Protein AF-A0A7C7W3K7-F1 (afdb_monomer_lite)

Sequence (243 aa):
MIFTPISSILHNQTSVITTVNGEIVPKPGPATGKLPLDPESNARYRRLDQLNPKWWRQAATLVATQTRRADDALKIVGTCLEIAWFKRTVKIDPTRMSMIYLDDSQAELGYQEGLVILALIDYLSNHAKLPPDSELVNENYLTGGTTFFRGPHLMASVILTRRFADNGAGFLKRAKLLGGQPAPYGEYGIEFEICPGLNWTIALWERDSEFPARVQYLFDRKLDKIFQLDVIWALGNLIAARF

Secondary structure (DSSP, 8-state):
-------------------SSS---PPPPP--SPPPP-GGG-TTS-SGGGS-HHHHHHHHHHHHHT-S---SSEEEETTEEEEEETTEEEEEETTTTEEEESS-TTSPP-HHHHHHHHHHHHHHHH-SSPSS---EE-GGGSTTHHHHSSGGG--THHHHHHHSTT-HHHHHHHHHHTT-EE-SSSSEEEEEEEETTEEEEEEEE---SSS--EEEEEEETTGGGTS-HHHHHHHHHHHHTT-

Radius of gyration: 21.26 Å; chains: 1; bounding box: 43×41×84 Å

Foldseek 3Di:
DDDDDDDDDDDDPDPDDPDDPPDDPDDDADPPDPQQDDPCPPPQFWDLVNPDLVLLVVQQVCLVVVLDDDDQQWDRDNSWIWGDDQNWIWIARSVVSDIATPVDRVDHDTRLRSLLVSLVVVCVSPPPADDPDDFWDFQVLEDCSVVQCDDNLPFLQSVVLVVCQPPLVVVLVLLVVSVWDADPAEPRKTWDDRDVNFIKMKYWDHDDPVGTIGITIIGHSCVCVRDPVSSVSSVRSVVSVSD

Structure (mmCIF, N/CA/C/O backbone):
data_AF-A0A7C7W3K7-F1
#
_entry.id   AF-A0A7C7W3K7-F1
#
loop_
_atom_site.group_PDB
_atom_site.id
_atom_site.type_symbol
_atom_site.label_atom_id
_atom_site.label_alt_id
_atom_site.label_comp_id
_atom_site.label_asym_id
_atom_site.label_entity_id
_atom_site.label_seq_id
_atom_site.pdbx_PDB_ins_code
_atom_site.Cartn_x
_atom_site.Cartn_y
_atom_site.Cartn_z
_atom_site.occupancy
_atom_site.B_iso_or_equiv
_atom_site.auth_seq_id
_atom_site.auth_comp_id
_atom_site.auth_asym_id
_atom_site.auth_atom_id
_atom_site.pdbx_PDB_model_num
ATOM 1 N N . MET A 1 1 ? 5.251 -17.503 -60.165 1.00 32.06 1 MET A N 1
ATOM 2 C CA . MET A 1 1 ? 6.197 -16.803 -61.065 1.00 32.06 1 MET A CA 1
ATOM 3 C C . MET A 1 1 ? 5.644 -15.392 -61.218 1.00 32.06 1 MET A C 1
ATOM 5 O O . MET A 1 1 ? 4.511 -15.310 -61.653 1.00 32.06 1 MET A O 1
ATOM 9 N N . ILE A 1 2 ? 6.231 -14.280 -60.766 1.00 29.84 2 ILE A N 1
ATOM 10 C CA . ILE A 1 2 ? 7.625 -13.796 -60.633 1.00 29.84 2 ILE A CA 1
ATOM 11 C C . ILE A 1 2 ? 7.610 -12.710 -59.515 1.00 29.84 2 ILE A C 1
ATOM 13 O O . ILE A 1 2 ? 6.674 -11.922 -59.476 1.00 29.8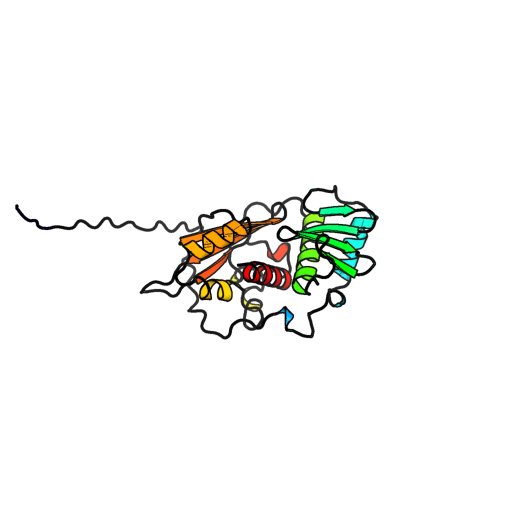4 2 ILE A O 1
ATOM 17 N N . PHE A 1 3 ? 8.398 -12.865 -58.443 1.00 24.78 3 PHE A N 1
ATOM 18 C CA . PHE A 1 3 ? 9.529 -12.018 -57.979 1.00 24.78 3 PHE A CA 1
ATOM 19 C C . PHE A 1 3 ? 9.357 -10.471 -57.871 1.00 24.78 3 PHE A C 1
ATOM 21 O O . PHE A 1 3 ? 9.028 -9.792 -58.835 1.00 24.78 3 PHE A O 1
ATOM 28 N N . THR A 1 4 ? 9.673 -9.982 -56.656 1.00 26.05 4 THR A N 1
ATOM 29 C CA . THR A 1 4 ? 9.922 -8.629 -56.059 1.00 26.05 4 THR A CA 1
ATOM 30 C C . THR A 1 4 ? 11.059 -7.817 -56.757 1.00 26.05 4 THR A C 1
ATOM 32 O O . THR A 1 4 ? 11.678 -8.449 -57.616 1.00 26.05 4 THR A O 1
ATOM 35 N N . PRO A 1 5 ? 11.446 -6.525 -56.431 1.00 35.28 5 PRO A N 1
ATOM 36 C CA . PRO A 1 5 ? 11.603 -5.902 -55.071 1.00 35.28 5 PRO A CA 1
ATOM 37 C C . PRO A 1 5 ? 11.533 -4.325 -54.856 1.00 35.28 5 PRO A C 1
ATOM 39 O O . PRO A 1 5 ? 11.554 -3.563 -55.812 1.00 35.28 5 PRO A O 1
ATOM 42 N N . ILE A 1 6 ? 11.568 -3.887 -53.560 1.00 28.70 6 ILE A N 1
ATOM 43 C CA . ILE A 1 6 ? 12.063 -2.601 -52.914 1.00 28.70 6 ILE A CA 1
ATOM 44 C C . ILE A 1 6 ? 11.265 -1.275 -53.187 1.00 28.70 6 ILE A C 1
ATOM 46 O O . ILE A 1 6 ? 10.868 -1.037 -54.313 1.00 28.70 6 ILE A O 1
ATOM 50 N N . SER A 1 7 ? 10.932 -0.338 -52.264 1.00 26.98 7 SER A N 1
ATOM 51 C CA . SER A 1 7 ? 11.633 0.239 -51.092 1.00 26.98 7 SER A CA 1
ATOM 52 C C . SER A 1 7 ? 10.718 0.890 -50.024 1.00 26.98 7 SER A C 1
ATOM 54 O O . SER A 1 7 ? 9.663 1.440 -50.321 1.00 26.98 7 SER A O 1
ATOM 56 N N . SER A 1 8 ? 11.245 0.879 -48.796 1.00 28.02 8 SER A N 1
ATOM 57 C CA . SER A 1 8 ? 11.062 1.730 -47.601 1.00 28.02 8 SER A CA 1
ATOM 58 C C . SER A 1 8 ? 10.339 3.090 -47.693 1.00 28.02 8 SER A C 1
ATOM 60 O O . SER A 1 8 ? 10.797 3.964 -48.426 1.00 28.02 8 SER A O 1
ATOM 62 N N . ILE A 1 9 ? 9.409 3.354 -46.759 1.00 29.64 9 ILE A N 1
ATOM 63 C CA . ILE A 1 9 ? 9.257 4.668 -46.097 1.00 29.64 9 ILE A CA 1
ATOM 64 C C . ILE A 1 9 ? 8.973 4.443 -44.603 1.00 29.64 9 ILE A C 1
ATOM 66 O O . ILE A 1 9 ? 7.949 3.883 -44.218 1.00 29.64 9 ILE A O 1
ATOM 70 N N . LEU A 1 10 ? 9.922 4.893 -43.780 1.00 26.84 10 LEU A N 1
ATOM 71 C CA . LEU A 1 10 ? 9.823 5.054 -42.333 1.00 26.84 10 LEU A CA 1
ATOM 72 C C . LEU A 1 10 ? 8.628 5.947 -41.975 1.00 26.84 10 LEU A C 1
ATOM 74 O O . LEU A 1 10 ? 8.574 7.096 -42.409 1.00 26.84 10 LEU A O 1
ATOM 78 N N . HIS A 1 11 ? 7.710 5.460 -41.139 1.00 30.78 11 HIS A N 1
ATOM 79 C CA . HIS A 1 11 ? 6.845 6.342 -40.358 1.00 30.78 11 HIS A CA 1
ATOM 80 C C . HIS A 1 11 ? 7.458 6.512 -38.973 1.00 30.78 11 HIS A C 1
ATOM 82 O O . HIS A 1 11 ? 7.426 5.621 -38.129 1.00 30.78 11 HIS A O 1
ATOM 88 N N . ASN A 1 12 ? 8.056 7.684 -38.803 1.00 26.73 12 ASN A N 1
ATOM 89 C CA . ASN A 1 12 ? 8.565 8.225 -37.561 1.00 26.73 12 ASN A CA 1
ATOM 90 C C . ASN A 1 12 ? 7.368 8.460 -36.620 1.00 26.73 12 ASN A C 1
ATOM 92 O O . ASN A 1 12 ? 6.643 9.441 -36.781 1.00 26.73 12 ASN A O 1
ATOM 96 N N . GLN A 1 13 ? 7.102 7.540 -35.689 1.00 28.98 13 GLN A N 1
ATOM 97 C CA . GLN A 1 13 ? 6.166 7.800 -34.597 1.00 28.98 13 GLN A CA 1
ATOM 98 C C . GLN A 1 13 ? 6.938 8.450 -33.456 1.00 28.98 13 GLN A C 1
ATOM 100 O O . GLN A 1 13 ? 7.550 7.793 -32.622 1.00 28.98 13 GLN A O 1
ATOM 105 N N . THR A 1 14 ? 6.930 9.777 -33.470 1.00 26.31 14 THR A N 1
ATOM 106 C CA . THR A 1 14 ? 7.375 10.619 -32.369 1.00 26.31 14 THR A CA 1
ATOM 107 C C . THR A 1 14 ? 6.503 10.316 -31.150 1.00 26.31 14 THR A C 1
ATOM 109 O O . THR A 1 14 ? 5.329 10.684 -31.115 1.00 26.31 14 THR A O 1
ATOM 112 N N . SER A 1 15 ? 7.061 9.625 -30.156 1.00 31.73 15 SER A N 1
ATOM 113 C CA . SER A 1 15 ? 6.430 9.422 -28.853 1.00 31.73 15 SER A CA 1
ATOM 114 C C . SER A 1 15 ? 6.182 10.783 -28.203 1.00 31.73 15 SER A C 1
ATOM 116 O O . SER A 1 15 ? 7.117 11.470 -27.791 1.00 31.73 15 SER A O 1
ATOM 118 N N . VAL A 1 16 ? 4.918 11.203 -28.152 1.00 28.08 16 VAL A N 1
ATOM 119 C CA . VAL A 1 16 ? 4.503 12.420 -27.453 1.00 28.08 16 VAL A CA 1
ATOM 120 C C . VAL A 1 16 ? 4.678 12.175 -25.959 1.00 28.08 16 VAL A C 1
ATOM 122 O O . VAL A 1 16 ? 3.908 11.460 -25.325 1.00 28.08 16 VAL A O 1
ATOM 125 N N . ILE A 1 17 ? 5.732 12.769 -25.413 1.00 34.53 17 ILE A N 1
ATOM 126 C CA . ILE A 1 17 ? 5.980 12.883 -23.983 1.00 34.53 17 ILE A CA 1
ATOM 127 C C . ILE A 1 17 ? 4.891 13.802 -23.423 1.00 34.53 17 ILE A C 1
ATOM 129 O O . ILE A 1 17 ? 4.906 15.005 -23.676 1.00 34.53 17 ILE A O 1
ATOM 133 N N . THR A 1 18 ? 3.936 13.263 -22.669 1.00 29.02 18 THR A N 1
ATOM 134 C CA . THR A 1 18 ? 3.078 14.106 -21.833 1.00 29.02 18 THR A CA 1
ATOM 135 C C . THR A 1 18 ? 3.885 14.510 -20.603 1.00 29.02 18 THR A C 1
ATOM 137 O O . THR A 1 18 ? 4.017 13.749 -19.649 1.00 29.02 18 THR A O 1
ATOM 140 N N . THR A 1 19 ? 4.491 15.695 -20.657 1.00 34.72 19 THR A N 1
ATOM 141 C CA . THR A 1 19 ? 5.024 16.391 -19.485 1.00 34.72 19 THR A CA 1
ATOM 142 C C . THR A 1 19 ? 3.926 17.251 -18.868 1.00 34.72 19 THR A C 1
ATOM 144 O O . THR A 1 19 ? 3.206 17.961 -19.568 1.00 34.72 19 THR A O 1
ATOM 147 N N . VAL A 1 20 ? 3.836 17.249 -17.541 1.00 33.72 20 VAL A N 1
ATOM 148 C CA . VAL A 1 20 ? 3.367 18.426 -16.806 1.00 33.72 20 VAL A CA 1
ATOM 149 C C . VAL A 1 20 ? 4.643 19.188 -16.427 1.00 33.72 20 VAL A C 1
ATOM 151 O O . VAL A 1 20 ? 5.554 18.611 -15.847 1.00 33.72 20 VAL A O 1
ATOM 154 N N . ASN A 1 21 ? 4.741 20.452 -16.850 1.00 30.30 21 ASN A N 1
ATOM 155 C CA . ASN A 1 21 ? 5.826 21.423 -16.594 1.00 30.30 21 ASN A CA 1
ATOM 156 C C . ASN A 1 21 ? 7.147 21.345 -17.386 1.00 30.30 21 ASN A C 1
ATOM 158 O O . ASN A 1 21 ? 8.047 22.128 -17.105 1.00 30.30 21 ASN A O 1
ATOM 162 N N . GLY A 1 22 ? 7.274 20.519 -18.427 1.00 33.25 22 GLY A N 1
ATOM 163 C CA . GLY A 1 22 ? 8.362 20.676 -19.413 1.00 33.25 22 GLY A CA 1
ATOM 164 C C . GLY A 1 22 ? 9.802 20.459 -18.912 1.00 33.25 22 GLY A C 1
ATOM 165 O O . GLY A 1 22 ? 10.735 20.646 -19.690 1.00 33.25 22 GLY A O 1
ATOM 166 N N . GLU A 1 23 ? 10.009 20.023 -17.668 1.00 28.34 23 GLU A N 1
ATOM 167 C CA . GLU A 1 23 ? 11.327 19.628 -17.169 1.00 28.34 23 GLU A CA 1
ATOM 168 C C . GLU A 1 23 ? 11.578 18.138 -17.426 1.00 28.34 23 GLU A C 1
ATOM 170 O O . GLU A 1 23 ? 10.814 17.258 -17.023 1.00 28.34 23 GLU A O 1
ATOM 175 N N . ILE A 1 24 ? 12.684 17.845 -18.110 1.00 34.53 24 ILE A N 1
ATOM 176 C CA . ILE A 1 24 ? 13.197 16.485 -18.263 1.00 34.53 24 ILE A CA 1
ATOM 177 C C . ILE A 1 24 ? 13.754 16.070 -16.900 1.00 34.53 24 ILE A C 1
ATOM 179 O O . ILE A 1 24 ? 14.854 16.475 -16.531 1.00 34.53 24 ILE A O 1
ATOM 183 N N . VAL A 1 25 ? 13.009 15.257 -16.148 1.00 39.47 25 VAL A N 1
ATOM 184 C CA . VAL A 1 25 ? 13.539 14.603 -14.945 1.00 39.47 25 VAL A CA 1
ATOM 185 C C . VAL A 1 25 ? 14.658 13.649 -15.389 1.00 39.47 25 VAL A C 1
ATOM 187 O O . VAL A 1 25 ? 14.372 12.685 -16.110 1.00 39.47 25 VAL A O 1
ATOM 190 N N . PRO A 1 26 ? 15.932 13.882 -15.017 1.00 31.73 26 PRO A N 1
ATOM 191 C CA . PRO A 1 26 ? 17.028 13.027 -15.457 1.00 31.73 26 PRO A CA 1
ATOM 192 C C . PRO A 1 26 ? 16.830 11.600 -14.930 1.00 31.73 26 PRO A C 1
ATOM 194 O O . PRO A 1 26 ? 16.538 11.391 -13.751 1.00 31.73 26 PRO A O 1
ATOM 197 N N . LYS A 1 27 ? 16.977 10.601 -15.814 1.00 42.41 27 LYS A N 1
ATOM 198 C CA . LYS A 1 27 ? 16.884 9.179 -15.446 1.00 42.41 27 LYS A CA 1
ATOM 199 C C . LYS A 1 27 ? 17.975 8.855 -14.406 1.00 42.41 27 LYS A C 1
ATOM 201 O O . LYS A 1 27 ? 19.154 9.045 -14.710 1.00 42.41 27 LYS A O 1
ATOM 206 N N . PRO A 1 28 ? 17.632 8.338 -13.211 1.00 41.75 28 PRO A N 1
ATOM 207 C CA . PRO A 1 28 ? 18.634 7.761 -12.323 1.00 41.75 28 PRO A CA 1
ATOM 208 C C . PRO A 1 28 ? 19.268 6.526 -12.984 1.00 41.75 28 PRO A C 1
ATOM 210 O O . PRO A 1 28 ? 18.622 5.830 -13.771 1.00 41.75 28 PRO A O 1
ATOM 213 N N . GLY A 1 29 ? 20.547 6.285 -12.685 1.00 33.81 29 GLY A N 1
ATOM 214 C CA . GLY A 1 29 ? 21.328 5.179 -13.244 1.00 33.81 29 GLY A CA 1
ATOM 215 C C . GLY A 1 29 ? 20.766 3.786 -12.910 1.00 33.81 29 GLY A C 1
ATOM 216 O O . GLY A 1 29 ? 19.852 3.660 -12.092 1.00 33.81 29 GLY A O 1
ATOM 217 N N . PRO A 1 30 ? 21.301 2.721 -13.537 1.00 42.28 30 PRO A N 1
ATOM 218 C CA . PRO A 1 30 ? 20.798 1.360 -13.369 1.00 42.28 30 PRO A CA 1
ATOM 219 C C . PRO A 1 30 ? 20.769 0.942 -11.893 1.00 42.28 30 PRO A C 1
ATOM 221 O O . PRO A 1 30 ? 21.658 1.291 -11.118 1.00 42.28 30 PRO A O 1
ATOM 224 N N . ALA A 1 31 ? 19.771 0.136 -11.512 1.00 48.53 31 ALA A N 1
ATOM 225 C CA . ALA A 1 31 ? 19.642 -0.439 -10.173 1.00 48.53 31 ALA A CA 1
ATOM 226 C C . ALA A 1 31 ? 20.705 -1.532 -9.917 1.00 48.53 31 ALA A C 1
ATOM 228 O O . ALA A 1 31 ? 20.392 -2.713 -9.732 1.00 48.53 31 ALA A O 1
ATOM 229 N N . THR A 1 32 ? 21.982 -1.153 -9.918 1.00 39.69 32 THR A N 1
ATOM 230 C CA . THR A 1 32 ? 23.126 -2.003 -9.580 1.00 39.69 32 THR A CA 1
ATOM 231 C C . THR A 1 32 ? 23.348 -1.958 -8.069 1.00 39.69 32 THR A C 1
ATOM 233 O O . THR A 1 32 ? 24.010 -1.069 -7.545 1.00 39.69 32 THR A O 1
ATOM 236 N N . GLY A 1 33 ? 22.758 -2.909 -7.346 1.00 49.78 33 GLY A N 1
ATOM 237 C CA . GLY A 1 33 ? 22.894 -3.033 -5.890 1.00 49.78 33 GLY A CA 1
ATOM 238 C C . GLY A 1 33 ? 22.427 -4.400 -5.395 1.00 49.78 33 GLY A C 1
ATOM 239 O O . GLY A 1 33 ? 21.742 -5.122 -6.118 1.00 49.78 33 GLY A O 1
ATOM 240 N N . LYS A 1 34 ? 22.765 -4.812 -4.171 1.00 54.50 34 LYS A N 1
ATOM 241 C CA . LYS A 1 34 ? 22.086 -5.974 -3.568 1.00 54.50 34 LYS A CA 1
ATOM 242 C C . LYS A 1 34 ? 20.577 -5.690 -3.509 1.00 54.50 34 LYS A C 1
ATOM 244 O O . LYS A 1 34 ? 20.186 -4.528 -3.412 1.00 54.50 34 LYS A O 1
ATOM 249 N N . LEU A 1 35 ? 19.734 -6.724 -3.640 1.00 55.97 35 LEU A N 1
ATOM 250 C CA . LEU A 1 35 ? 18.308 -6.557 -3.323 1.00 55.97 35 LEU A CA 1
ATOM 251 C C . LEU A 1 35 ? 18.210 -5.949 -1.914 1.00 55.97 35 LEU A C 1
ATOM 253 O O . LEU A 1 35 ? 19.046 -6.306 -1.072 1.00 55.97 35 LEU A O 1
ATOM 257 N N . PRO A 1 36 ? 17.248 -5.047 -1.651 1.00 57.84 36 PRO A N 1
ATOM 258 C CA . PRO A 1 36 ? 16.947 -4.666 -0.281 1.00 57.84 36 PRO A CA 1
ATOM 259 C C . PRO A 1 36 ? 16.779 -5.951 0.533 1.00 57.84 36 PRO A C 1
ATOM 261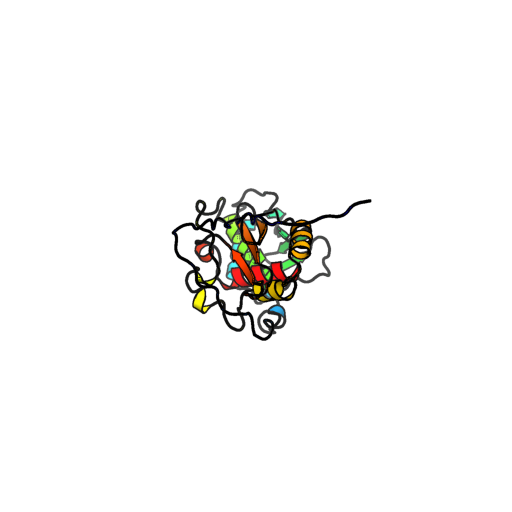 O O . PRO A 1 36 ? 16.136 -6.895 0.066 1.00 57.84 36 PRO A O 1
ATOM 264 N N . LEU A 1 37 ? 17.428 -6.022 1.698 1.00 60.94 37 LEU A N 1
ATOM 265 C CA . LEU A 1 37 ? 17.144 -7.102 2.638 1.00 60.94 37 LEU A CA 1
ATOM 266 C C . LEU A 1 37 ? 15.644 -7.082 2.910 1.00 60.94 37 LEU A C 1
ATOM 268 O O . LEU A 1 37 ? 15.077 -5.994 3.018 1.00 60.94 37 LEU A O 1
ATOM 272 N N . ASP A 1 38 ? 15.030 -8.262 3.005 1.00 65.94 38 ASP A N 1
ATOM 273 C CA . ASP A 1 38 ? 13.632 -8.368 3.405 1.00 65.94 38 ASP A CA 1
ATOM 274 C C . ASP A 1 38 ? 13.437 -7.553 4.693 1.00 65.94 38 ASP A C 1
ATOM 276 O O . ASP A 1 38 ? 14.069 -7.870 5.706 1.00 65.94 38 ASP A O 1
ATOM 280 N N . PRO A 1 39 ? 12.638 -6.479 4.673 1.00 61.44 39 PRO A N 1
ATOM 281 C CA . PRO A 1 39 ? 12.439 -5.646 5.846 1.00 61.44 39 PRO A CA 1
ATOM 282 C C . PRO A 1 39 ? 11.925 -6.422 7.059 1.00 61.44 39 PRO A C 1
ATOM 284 O O . PRO A 1 39 ? 12.313 -6.106 8.183 1.00 61.44 39 PRO A O 1
ATOM 287 N N . GLU A 1 40 ? 11.129 -7.470 6.829 1.00 65.94 40 GLU A N 1
ATOM 288 C CA . GLU A 1 40 ? 10.592 -8.357 7.868 1.00 65.94 40 GLU A CA 1
ATOM 289 C C . GLU A 1 40 ? 11.673 -9.278 8.462 1.00 65.94 40 GLU A C 1
ATOM 291 O O . GLU A 1 40 ? 11.511 -9.829 9.553 1.00 65.94 40 GLU A O 1
ATOM 296 N N . SER A 1 41 ? 12.832 -9.410 7.800 1.00 66.06 41 SER A N 1
ATOM 297 C CA . SER A 1 41 ? 13.993 -10.114 8.364 1.00 66.06 41 SER A CA 1
ATOM 298 C C . SER A 1 41 ? 14.708 -9.304 9.455 1.00 66.06 41 SER A C 1
ATOM 300 O O . SER A 1 41 ? 15.583 -9.830 10.152 1.00 66.06 41 SER A O 1
ATOM 302 N N . ASN A 1 42 ? 14.342 -8.030 9.649 1.00 67.12 42 ASN A N 1
ATOM 303 C CA . ASN A 1 42 ? 14.874 -7.213 10.730 1.00 67.12 42 ASN A CA 1
ATOM 304 C C . ASN A 1 42 ? 14.279 -7.645 12.078 1.00 67.12 42 ASN A C 1
ATOM 306 O O . ASN A 1 42 ? 13.145 -7.315 12.414 1.00 67.12 42 ASN A O 1
ATOM 310 N N . ALA A 1 43 ? 15.085 -8.307 12.914 1.00 67.44 43 ALA A N 1
ATOM 311 C CA . ALA A 1 43 ? 14.665 -8.793 14.233 1.00 67.44 43 ALA A CA 1
ATOM 312 C C . ALA A 1 43 ? 14.092 -7.704 15.169 1.00 67.44 43 ALA A C 1
ATOM 314 O O . ALA A 1 43 ? 13.400 -8.024 16.137 1.00 67.44 43 ALA A O 1
ATOM 315 N N . ARG A 1 44 ? 14.374 -6.419 14.905 1.00 64.56 44 ARG A N 1
ATOM 316 C CA . ARG A 1 44 ? 13.832 -5.289 15.675 1.00 64.56 44 ARG A CA 1
ATOM 317 C C . ARG A 1 44 ? 12.423 -4.861 15.253 1.00 64.56 44 ARG A C 1
ATOM 319 O O . ARG A 1 44 ? 11.767 -4.218 16.061 1.00 64.56 44 ARG A O 1
ATOM 326 N N . TYR A 1 45 ? 11.975 -5.210 14.048 1.00 73.56 45 TYR A N 1
ATOM 327 C CA . TYR A 1 45 ? 10.701 -4.773 13.465 1.00 73.56 45 TYR A CA 1
ATOM 328 C C . TYR A 1 45 ? 10.017 -5.950 12.771 1.00 73.56 45 TYR A C 1
ATOM 330 O O . TYR A 1 45 ? 9.937 -6.006 11.550 1.00 73.56 45 TYR A O 1
ATOM 338 N N . ARG A 1 46 ? 9.575 -6.921 13.572 1.00 77.00 46 ARG A N 1
ATOM 339 C CA . ARG A 1 46 ? 8.964 -8.164 13.076 1.00 77.00 46 ARG A CA 1
ATOM 340 C C . ARG A 1 46 ? 7.595 -8.444 13.686 1.00 77.00 46 ARG A C 1
ATOM 342 O O . ARG A 1 46 ? 6.833 -9.237 13.150 1.00 77.00 46 ARG A O 1
ATOM 349 N N . ARG A 1 47 ? 7.279 -7.832 14.828 1.00 81.38 47 ARG A N 1
ATOM 350 C CA . ARG A 1 47 ? 6.083 -8.161 15.606 1.00 81.38 47 ARG A CA 1
ATOM 351 C C . ARG A 1 47 ? 5.171 -6.955 15.784 1.00 81.38 47 ARG A C 1
ATOM 353 O O . ARG A 1 47 ? 5.636 -5.831 15.956 1.00 81.38 47 ARG A O 1
ATOM 360 N N . LEU A 1 48 ? 3.866 -7.209 15.818 1.00 86.06 48 LEU A N 1
ATOM 361 C CA . LEU A 1 48 ? 2.834 -6.179 15.973 1.00 86.06 48 LEU A CA 1
ATOM 362 C C . LEU A 1 48 ? 2.929 -5.409 17.305 1.00 86.06 48 LEU A C 1
ATOM 364 O O . LEU A 1 48 ? 2.613 -4.221 17.348 1.00 86.06 48 LEU A O 1
ATOM 368 N N . ASP A 1 49 ? 3.423 -6.046 18.373 1.00 80.88 49 ASP A N 1
ATOM 369 C CA . ASP A 1 49 ? 3.639 -5.421 19.690 1.00 80.88 49 ASP A CA 1
ATOM 370 C C . ASP A 1 49 ? 4.737 -4.340 19.677 1.00 80.88 49 ASP A C 1
ATOM 372 O O . ASP A 1 49 ? 4.826 -3.533 20.600 1.00 80.88 49 ASP A O 1
ATOM 376 N N . GLN A 1 50 ? 5.560 -4.296 18.624 1.00 85.44 50 GLN A N 1
ATOM 377 C CA . GLN A 1 50 ? 6.605 -3.286 18.426 1.00 85.44 50 GLN A CA 1
ATOM 378 C C . GLN A 1 50 ? 6.082 -2.019 17.731 1.00 85.44 50 GLN A C 1
ATOM 380 O O . GLN A 1 50 ? 6.815 -1.033 17.614 1.00 85.44 50 GLN A O 1
ATOM 385 N N . LEU A 1 51 ? 4.840 -2.026 17.234 1.00 90.69 51 LEU A N 1
ATOM 386 C CA . LEU A 1 51 ? 4.225 -0.853 16.616 1.00 90.69 51 LEU A CA 1
ATOM 387 C C . LEU A 1 51 ? 3.977 0.234 17.665 1.00 90.69 51 LEU A C 1
ATOM 389 O O . LEU A 1 51 ? 3.673 -0.044 18.825 1.00 90.69 51 LEU A O 1
ATOM 393 N N . ASN A 1 52 ? 4.091 1.500 17.256 1.00 89.19 52 ASN A N 1
ATOM 394 C CA . ASN A 1 52 ? 3.957 2.620 18.183 1.00 89.19 52 ASN A CA 1
ATOM 395 C C . ASN A 1 52 ? 2.558 2.607 18.856 1.00 89.19 52 ASN A C 1
ATOM 397 O O . ASN A 1 52 ? 1.548 2.716 18.153 1.00 89.19 52 ASN A O 1
ATOM 401 N N . PRO A 1 53 ? 2.473 2.559 20.205 1.00 90.62 53 PRO A N 1
ATOM 402 C CA . PRO A 1 53 ? 1.208 2.467 20.942 1.00 90.62 53 PRO A CA 1
ATOM 403 C C . PRO A 1 53 ? 0.186 3.569 20.643 1.00 90.62 53 PRO A C 1
ATOM 405 O O . PRO A 1 53 ? -1.001 3.401 20.921 1.00 90.62 53 PRO A O 1
ATOM 408 N N . LYS A 1 54 ? 0.617 4.715 20.098 1.00 91.88 54 LYS A N 1
ATOM 409 C CA . LYS A 1 54 ? -0.287 5.795 19.679 1.00 91.88 54 LYS A CA 1
ATOM 410 C C . LYS A 1 54 ? -1.297 5.316 18.630 1.00 91.88 54 LYS A C 1
ATOM 412 O O . LYS A 1 54 ? -2.470 5.648 18.762 1.00 91.88 54 LYS A O 1
ATOM 417 N N . TRP A 1 55 ? -0.859 4.507 17.669 1.00 91.88 55 TRP A N 1
ATOM 418 C CA . TRP A 1 55 ? -1.713 3.979 16.605 1.00 91.88 55 TRP A CA 1
ATOM 419 C C . TRP A 1 55 ? -2.818 3.072 17.150 1.00 91.88 55 TRP A C 1
ATOM 421 O O . TRP A 1 55 ? -3.990 3.233 16.819 1.00 91.88 55 TRP A O 1
ATOM 431 N N . TRP A 1 56 ? -2.459 2.176 18.070 1.00 93.75 56 TRP A N 1
ATOM 432 C CA . TRP A 1 56 ? -3.415 1.313 18.761 1.00 93.75 56 TRP A CA 1
ATOM 433 C C . TRP A 1 56 ? -4.444 2.113 19.559 1.00 93.75 56 TRP A C 1
ATOM 435 O O . TRP A 1 56 ? -5.637 1.825 19.501 1.00 93.75 56 TRP A O 1
ATOM 445 N N . ARG A 1 57 ? -4.004 3.173 20.251 1.00 93.06 57 ARG A N 1
ATOM 446 C CA . ARG A 1 57 ? -4.917 4.081 20.959 1.00 93.06 57 ARG A CA 1
ATOM 447 C C . ARG A 1 57 ? -5.860 4.820 20.009 1.00 93.06 57 ARG A C 1
ATOM 449 O O . ARG A 1 57 ? -7.025 4.967 20.349 1.00 93.06 57 ARG A O 1
ATOM 456 N N . GLN A 1 58 ? -5.396 5.257 18.836 1.00 90.81 58 GLN A N 1
ATOM 457 C CA . GLN A 1 58 ? -6.260 5.887 17.826 1.00 90.81 58 GLN A CA 1
ATOM 458 C C . GLN A 1 58 ? -7.354 4.921 17.350 1.00 90.81 58 GLN A C 1
ATOM 460 O O . GLN A 1 58 ? -8.529 5.286 17.345 1.00 90.81 58 GLN A O 1
ATOM 465 N N . ALA A 1 59 ? -6.991 3.671 17.048 1.00 92.50 59 ALA A N 1
ATOM 466 C CA . ALA A 1 59 ? -7.951 2.629 16.690 1.00 92.50 59 ALA A CA 1
ATOM 467 C C . ALA A 1 59 ? -8.942 2.322 17.833 1.00 92.50 59 ALA A C 1
ATOM 469 O O . ALA A 1 59 ? -10.139 2.185 17.588 1.00 92.50 59 ALA A O 1
ATOM 470 N N . ALA A 1 60 ? -8.477 2.272 19.088 1.00 93.38 60 ALA A N 1
ATOM 471 C CA . ALA A 1 60 ? -9.345 2.081 20.253 1.00 93.38 60 ALA A CA 1
ATOM 472 C C . ALA A 1 60 ? -10.347 3.233 20.425 1.00 93.38 60 ALA A C 1
ATOM 474 O O . ALA A 1 60 ? -11.524 2.989 20.691 1.00 93.38 60 ALA A O 1
ATOM 475 N N . THR A 1 61 ? -9.901 4.480 20.236 1.00 92.12 61 THR A N 1
ATOM 476 C CA . THR A 1 61 ? -10.779 5.656 20.274 1.00 92.12 61 THR A CA 1
ATOM 477 C C . THR A 1 61 ? -11.871 5.548 19.219 1.00 92.12 61 THR A C 1
ATOM 479 O O . THR A 1 61 ? -13.032 5.729 19.560 1.00 92.12 61 THR A O 1
ATOM 482 N N . LEU A 1 62 ? -11.526 5.184 17.979 1.00 89.38 62 LEU A N 1
ATOM 483 C CA . LEU A 1 62 ? -12.496 5.025 16.891 1.00 89.38 62 LEU A CA 1
ATOM 484 C C . LEU A 1 62 ? -13.613 4.028 17.239 1.00 89.38 62 LEU A C 1
ATOM 486 O O . LEU A 1 62 ? -14.786 4.303 16.990 1.00 89.38 62 LEU A O 1
ATOM 490 N N . VAL A 1 63 ? -13.250 2.885 17.828 1.00 91.25 63 VAL A N 1
ATOM 491 C CA . VAL A 1 63 ? -14.214 1.873 18.288 1.00 91.25 63 VAL A CA 1
ATOM 492 C C . VAL A 1 63 ? -15.106 2.434 19.398 1.00 91.25 63 VAL A C 1
ATOM 494 O O . VAL A 1 63 ? -16.323 2.268 19.351 1.00 91.25 63 VAL A O 1
ATOM 497 N N . ALA A 1 64 ? -14.517 3.112 20.388 1.00 90.69 64 ALA A N 1
ATOM 498 C CA . ALA A 1 64 ? -15.239 3.619 21.553 1.00 90.69 64 ALA A CA 1
ATOM 499 C C . ALA A 1 64 ? -16.217 4.752 21.212 1.00 90.69 64 ALA A C 1
ATOM 501 O O . ALA A 1 64 ? -17.298 4.834 21.793 1.00 90.69 64 ALA A O 1
ATOM 502 N N . THR A 1 65 ? -15.844 5.636 20.288 1.00 87.44 65 THR A N 1
ATOM 503 C CA . THR A 1 65 ? -16.637 6.819 19.937 1.00 87.44 65 THR A CA 1
ATOM 504 C C . THR A 1 65 ? -17.581 6.586 18.762 1.00 87.44 65 THR A C 1
ATOM 506 O O . THR A 1 65 ? -18.467 7.407 18.539 1.00 87.44 65 THR A O 1
ATOM 509 N N . GLN A 1 66 ? -17.378 5.513 17.987 1.00 79.88 66 GLN A N 1
ATOM 510 C CA . GLN A 1 66 ? -18.066 5.261 16.716 1.00 79.88 66 GLN A CA 1
ATOM 511 C C . GLN A 1 66 ? -18.046 6.483 15.780 1.00 79.88 66 GLN A C 1
ATOM 513 O O . GLN A 1 66 ? -18.993 6.744 15.042 1.00 79.88 66 GLN A O 1
ATOM 518 N N . THR A 1 67 ? -16.955 7.259 15.806 1.00 69.62 67 THR A N 1
ATOM 519 C CA . THR A 1 67 ? -16.850 8.555 15.105 1.00 69.62 67 THR A CA 1
ATOM 520 C C . THR A 1 67 ? -16.862 8.456 13.585 1.00 69.62 67 THR A C 1
ATOM 522 O O . THR A 1 67 ? -16.900 9.483 12.912 1.00 69.62 67 THR A O 1
ATOM 525 N N . ARG A 1 68 ? -16.855 7.244 13.026 1.00 71.62 68 ARG A N 1
ATOM 526 C CA . ARG A 1 68 ? -16.969 7.005 11.592 1.00 71.62 68 ARG A CA 1
ATOM 527 C C . ARG A 1 68 ? -18.153 6.099 11.285 1.00 71.62 68 ARG A C 1
ATOM 529 O O . ARG A 1 68 ? -18.374 5.089 11.949 1.00 71.62 68 ARG A O 1
ATOM 536 N N . ARG A 1 69 ? -18.859 6.422 10.201 1.00 65.75 69 ARG A N 1
ATOM 537 C CA . ARG A 1 69 ? -19.842 5.523 9.600 1.00 65.75 69 ARG A CA 1
ATOM 538 C C . ARG A 1 69 ? -19.122 4.339 8.956 1.00 65.75 69 ARG A C 1
ATOM 540 O O . ARG A 1 69 ? -18.280 4.552 8.089 1.00 65.75 69 ARG A O 1
ATOM 547 N N . ALA A 1 70 ? -19.477 3.124 9.364 1.00 67.19 70 ALA A N 1
ATOM 548 C CA . ALA A 1 70 ? -18.969 1.912 8.734 1.00 67.19 70 ALA A CA 1
ATOM 549 C C . ALA A 1 70 ? -19.234 1.938 7.220 1.00 67.19 70 ALA A C 1
ATOM 551 O O . ALA A 1 70 ? -20.349 2.241 6.782 1.00 67.19 70 ALA A O 1
ATOM 552 N N . ASP A 1 71 ? -18.209 1.601 6.449 1.00 74.50 71 ASP A N 1
ATOM 553 C CA . ASP A 1 71 ? -18.294 1.335 5.018 1.00 74.50 71 ASP A CA 1
ATOM 554 C C . ASP A 1 71 ? -17.552 0.032 4.697 1.00 74.50 71 ASP A C 1
ATOM 556 O O . ASP A 1 71 ? -17.082 -0.671 5.594 1.00 74.50 71 ASP A O 1
ATOM 560 N N . ASP A 1 72 ? -17.489 -0.341 3.422 1.00 77.25 72 ASP A N 1
ATOM 561 C CA . ASP A 1 72 ? -16.877 -1.611 3.035 1.00 77.25 72 ASP A CA 1
ATOM 562 C C . ASP A 1 72 ? -15.358 -1.653 3.221 1.00 77.25 72 ASP A C 1
ATOM 564 O O . ASP A 1 72 ? -14.801 -2.746 3.320 1.00 77.25 72 ASP A O 1
ATOM 568 N N . ALA A 1 73 ? -14.694 -0.499 3.334 1.00 83.19 73 ALA A N 1
ATOM 569 C CA . ALA A 1 73 ? -13.256 -0.439 3.546 1.00 83.19 73 ALA A CA 1
ATOM 570 C C . ALA A 1 73 ? -12.882 -0.590 5.026 1.00 83.19 73 ALA A C 1
ATOM 572 O O . ALA A 1 73 ? -11.871 -1.223 5.311 1.00 83.19 73 ALA A O 1
ATOM 573 N N . LEU A 1 74 ? -13.678 -0.048 5.960 1.00 90.31 74 LEU A N 1
ATOM 574 C CA . LEU A 1 74 ? -13.476 -0.224 7.405 1.00 90.31 74 LEU A CA 1
ATOM 575 C C . LEU A 1 74 ? -14.809 -0.346 8.153 1.00 90.31 74 LEU A C 1
ATOM 577 O O . LEU A 1 74 ? -15.640 0.569 8.154 1.00 90.31 74 LEU A O 1
ATOM 581 N N . LYS A 1 75 ? -14.960 -1.448 8.885 1.00 91.56 75 LYS A N 1
ATOM 582 C CA . LYS A 1 75 ? -16.143 -1.759 9.691 1.00 91.56 75 LYS A CA 1
ATOM 583 C C . LYS A 1 75 ? -15.780 -1.756 11.169 1.00 91.56 75 LYS A C 1
ATOM 585 O O . LYS A 1 75 ? -14.720 -2.238 11.555 1.00 91.56 75 LYS A O 1
ATOM 590 N N . ILE A 1 76 ? -16.679 -1.233 11.998 1.00 92.12 76 ILE A N 1
ATOM 591 C CA . ILE A 1 76 ? -16.624 -1.397 13.455 1.00 92.12 76 ILE A CA 1
ATOM 592 C C . ILE A 1 76 ? -17.529 -2.580 13.799 1.00 92.12 76 ILE A C 1
ATOM 594 O O . ILE A 1 76 ? -18.722 -2.551 13.497 1.00 92.12 76 ILE A O 1
ATOM 598 N N . VAL A 1 77 ? -16.965 -3.623 14.411 1.00 92.06 77 VAL A N 1
ATOM 599 C CA . VAL A 1 77 ? -17.667 -4.871 14.744 1.00 92.06 77 VAL A CA 1
ATOM 600 C C . VAL A 1 77 ? -17.465 -5.179 16.224 1.00 92.06 77 VAL A C 1
ATOM 602 O O . VAL A 1 77 ? -16.431 -5.702 16.647 1.00 92.06 77 VAL A O 1
ATOM 605 N N . GLY A 1 78 ? -18.463 -4.829 17.039 1.00 91.81 78 GLY A N 1
ATOM 606 C CA . GLY A 1 78 ? -18.361 -4.912 18.496 1.00 91.81 78 GLY A CA 1
ATOM 607 C C . GLY A 1 78 ? -17.229 -4.022 19.015 1.00 91.81 78 GLY A C 1
ATOM 608 O O . GLY A 1 78 ? -17.259 -2.811 18.826 1.00 91.81 78 GLY A O 1
ATOM 609 N N . THR A 1 79 ? -16.222 -4.626 19.651 1.00 93.81 79 THR A N 1
ATOM 610 C CA . THR A 1 79 ? -15.021 -3.933 20.154 1.00 93.81 79 THR A CA 1
ATOM 611 C C . THR A 1 79 ? -13.828 -3.997 19.193 1.00 93.81 79 THR A C 1
ATOM 613 O O . THR A 1 79 ? -12.712 -3.646 19.572 1.00 93.81 79 THR A O 1
ATOM 616 N N . CYS A 1 80 ? -14.029 -4.498 17.974 1.00 95.12 80 CYS A N 1
ATOM 617 C CA . CYS A 1 80 ? -12.981 -4.697 16.975 1.00 95.12 80 CYS A CA 1
ATOM 618 C C . CYS A 1 80 ? -13.224 -3.838 15.731 1.00 95.12 80 CYS A C 1
ATOM 620 O O . CYS A 1 80 ? -14.327 -3.339 15.497 1.00 95.12 80 CYS A O 1
ATOM 622 N N . LEU A 1 81 ? -12.184 -3.718 14.910 1.00 94.94 81 LEU A N 1
ATOM 623 C CA . LEU A 1 81 ? -12.271 -3.193 13.551 1.00 94.94 81 LEU A CA 1
ATOM 624 C C . LEU A 1 81 ? -12.062 -4.326 12.547 1.00 94.94 81 LEU A C 1
ATOM 626 O O . LEU A 1 81 ? -11.328 -5.273 12.826 1.00 94.94 81 LEU A O 1
ATOM 630 N N . GLU A 1 82 ? -12.662 -4.200 11.373 1.00 95.00 82 GLU A N 1
ATOM 631 C CA . GLU A 1 82 ? -12.399 -5.060 10.222 1.00 95.00 82 GLU A CA 1
ATOM 632 C C . GLU A 1 82 ? -12.056 -4.194 9.015 1.00 95.00 82 GLU A C 1
ATOM 634 O O . GLU A 1 82 ? -12.804 -3.275 8.684 1.00 95.00 82 GLU A O 1
ATOM 639 N N . ILE A 1 83 ? -10.926 -4.476 8.368 1.00 93.25 83 ILE A N 1
ATOM 640 C CA . ILE A 1 83 ? -10.443 -3.742 7.194 1.00 93.25 83 ILE A CA 1
ATOM 641 C C . ILE A 1 83 ? -10.195 -4.712 6.038 1.00 93.25 83 ILE A C 1
ATOM 643 O O . ILE A 1 83 ? -9.689 -5.823 6.237 1.00 93.25 83 ILE A O 1
ATOM 647 N N . ALA A 1 84 ? -10.538 -4.292 4.822 1.00 89.62 84 ALA A N 1
ATOM 648 C CA . ALA A 1 84 ? -10.144 -5.015 3.620 1.00 89.62 84 ALA A CA 1
ATOM 649 C C . ALA A 1 84 ? -8.628 -4.877 3.395 1.00 89.62 84 ALA A C 1
ATOM 651 O O . ALA A 1 84 ? -8.071 -3.783 3.462 1.00 89.62 84 ALA A O 1
ATOM 652 N N . TRP A 1 85 ? -7.952 -5.989 3.110 1.00 90.12 85 TRP A N 1
ATOM 653 C CA . TRP A 1 85 ? -6.502 -6.047 2.943 1.00 90.12 85 TRP A CA 1
ATOM 654 C C . TRP A 1 85 ? -6.124 -7.095 1.890 1.00 90.12 85 TRP A C 1
ATOM 656 O O . TRP A 1 85 ? -6.172 -8.296 2.145 1.00 90.12 85 TRP A O 1
ATOM 666 N N . PHE A 1 86 ? -5.780 -6.650 0.675 1.00 84.94 86 PHE A N 1
ATOM 667 C CA . PHE A 1 86 ? -5.387 -7.503 -0.462 1.00 84.94 86 PHE A CA 1
ATOM 668 C C . PHE A 1 86 ? -6.275 -8.752 -0.667 1.00 84.94 86 PHE A C 1
ATOM 670 O O . PHE A 1 86 ? -5.785 -9.880 -0.663 1.00 84.94 86 PHE A O 1
ATOM 677 N N . LYS A 1 87 ? -7.584 -8.543 -0.879 1.00 83.69 87 LYS A N 1
ATOM 678 C CA . LYS A 1 87 ? -8.633 -9.583 -1.045 1.00 83.69 87 LYS A CA 1
ATOM 679 C C . LYS A 1 87 ? -8.941 -10.428 0.194 1.00 83.69 87 LYS A C 1
ATOM 681 O O . LYS A 1 87 ? -9.766 -11.333 0.110 1.00 83.69 87 LYS A O 1
ATOM 686 N N . ARG A 1 88 ? -8.306 -10.132 1.321 1.00 88.94 88 ARG A N 1
ATOM 687 C CA . ARG A 1 88 ? -8.592 -10.736 2.620 1.00 88.94 88 ARG A CA 1
ATOM 688 C C . ARG A 1 88 ? -9.229 -9.688 3.520 1.00 88.94 88 ARG A C 1
ATOM 690 O O . ARG A 1 88 ? -9.199 -8.495 3.212 1.00 88.94 88 ARG A O 1
ATOM 697 N N . THR A 1 89 ? -9.765 -10.130 4.646 1.00 92.62 89 THR A N 1
ATOM 698 C CA . THR A 1 89 ? -10.241 -9.231 5.699 1.00 92.62 89 THR A CA 1
ATOM 699 C C . THR A 1 89 ? -9.386 -9.435 6.932 1.00 92.62 89 THR A C 1
ATOM 701 O O . THR A 1 89 ? -9.193 -10.567 7.376 1.00 92.62 89 THR A O 1
ATOM 704 N N . VAL A 1 90 ? -8.874 -8.340 7.485 1.00 95.69 90 VAL A N 1
ATOM 705 C CA . VAL A 1 90 ? -8.110 -8.355 8.731 1.00 95.69 90 VAL A CA 1
ATOM 706 C C . VAL A 1 90 ? -9.001 -7.831 9.841 1.00 95.69 90 VAL A C 1
ATOM 708 O O . VAL A 1 90 ? -9.596 -6.763 9.709 1.00 95.69 90 VAL A O 1
ATOM 711 N N . LYS A 1 91 ? -9.076 -8.582 10.938 1.00 95.88 91 LYS A N 1
ATOM 712 C CA . LYS A 1 91 ? -9.686 -8.148 12.189 1.00 95.88 91 LYS A CA 1
ATOM 713 C C . LYS A 1 91 ? -8.617 -7.572 13.100 1.00 95.88 91 LYS A C 1
ATOM 715 O O . LYS A 1 91 ? -7.578 -8.194 13.310 1.00 95.88 91 LYS A O 1
ATOM 720 N N . ILE A 1 92 ? -8.911 -6.415 13.674 1.00 96.12 92 ILE A N 1
ATOM 721 C CA . ILE A 1 92 ? -8.033 -5.670 14.565 1.00 96.12 92 ILE A CA 1
ATOM 722 C C . ILE A 1 92 ? -8.710 -5.563 15.927 1.00 96.12 92 ILE A C 1
ATOM 724 O O . ILE A 1 92 ? -9.820 -5.038 16.036 1.00 96.12 92 ILE A O 1
ATOM 728 N N . ASP A 1 93 ? -8.026 -6.039 16.965 1.00 94.94 93 ASP A N 1
ATOM 729 C CA . ASP A 1 93 ? -8.403 -5.829 18.361 1.00 94.94 93 ASP A CA 1
ATOM 730 C C . ASP A 1 93 ? -7.454 -4.781 18.964 1.00 94.94 93 ASP A C 1
ATOM 732 O O . ASP A 1 93 ? -6.312 -5.098 19.320 1.00 94.94 93 ASP A O 1
ATOM 736 N N . PRO A 1 94 ? -7.887 -3.512 19.063 1.00 93.69 94 PRO A N 1
ATOM 737 C CA . PRO A 1 94 ? -7.013 -2.446 19.523 1.00 93.69 94 PRO A CA 1
ATOM 738 C C . PRO A 1 94 ? -6.724 -2.513 21.028 1.00 93.69 94 PRO A C 1
ATOM 740 O O . PRO A 1 94 ? -5.704 -1.986 21.470 1.00 93.69 94 PRO A O 1
ATOM 743 N N . THR A 1 95 ? -7.573 -3.177 21.822 1.00 91.25 95 THR A N 1
ATOM 744 C CA . THR A 1 95 ? -7.337 -3.383 23.259 1.00 91.25 95 THR A CA 1
ATOM 745 C C . THR A 1 95 ? -6.259 -4.434 23.487 1.00 91.25 95 THR A C 1
ATOM 747 O O . THR A 1 95 ? -5.401 -4.255 24.350 1.00 91.25 95 THR A O 1
ATOM 750 N N . ARG A 1 96 ? -6.276 -5.515 22.701 1.00 92.06 96 ARG A N 1
ATOM 751 C CA . ARG A 1 96 ? -5.254 -6.572 22.745 1.00 92.06 96 ARG A CA 1
ATOM 752 C C . ARG A 1 96 ? -4.015 -6.268 21.904 1.00 92.06 96 ARG A C 1
ATOM 754 O O . ARG A 1 96 ? -3.066 -7.042 21.959 1.00 92.06 96 ARG A O 1
ATOM 761 N N . MET A 1 97 ? -4.021 -5.167 21.150 1.00 93.00 97 MET A N 1
ATOM 762 C CA . MET A 1 97 ? -2.968 -4.797 20.197 1.00 93.00 97 MET A CA 1
ATOM 763 C C . MET A 1 97 ? -2.638 -5.939 19.226 1.00 93.00 97 MET A C 1
ATOM 765 O O . MET A 1 97 ? -1.474 -6.252 18.978 1.00 93.00 97 MET A O 1
ATOM 769 N N . SER A 1 98 ? -3.675 -6.596 18.703 1.00 92.81 98 SER A N 1
ATOM 770 C CA . SER A 1 98 ? -3.525 -7.757 17.830 1.00 92.81 98 SER A CA 1
ATOM 771 C C . SER A 1 98 ? -4.275 -7.594 16.514 1.00 92.81 98 SER A C 1
ATOM 773 O O . SER A 1 98 ? -5.263 -6.861 16.409 1.00 92.81 98 SER A O 1
ATOM 775 N N . MET A 1 99 ? -3.778 -8.295 15.496 1.00 95.25 99 MET A N 1
ATOM 776 C CA . MET A 1 99 ? -4.414 -8.415 14.190 1.00 95.25 99 MET A CA 1
ATOM 777 C C . MET A 1 99 ? -4.405 -9.870 13.757 1.00 95.25 99 MET A C 1
ATOM 779 O O . MET A 1 99 ? -3.412 -10.564 13.967 1.00 95.25 99 MET A O 1
ATOM 783 N N . ILE A 1 100 ? -5.496 -10.309 13.139 1.00 94.62 100 ILE A N 1
ATOM 784 C CA . ILE A 1 100 ? -5.604 -11.635 12.533 1.00 94.62 100 ILE A CA 1
ATOM 785 C C . ILE A 1 100 ? -6.316 -11.531 11.193 1.00 94.62 100 ILE A C 1
ATOM 787 O O . ILE A 1 100 ? -7.221 -10.711 11.019 1.00 94.62 100 ILE A O 1
ATOM 791 N N . TYR A 1 101 ? -5.954 -12.398 10.259 1.00 94.75 101 TYR A N 1
ATOM 792 C CA . TYR A 1 101 ? -6.782 -12.626 9.089 1.00 94.75 101 TYR A CA 1
ATOM 793 C C . TYR A 1 101 ? -8.059 -13.372 9.500 1.00 94.75 101 TYR A C 1
ATOM 795 O O . TYR A 1 101 ? -8.005 -14.353 10.242 1.00 94.75 101 TYR A O 1
ATOM 803 N N . LEU A 1 102 ? -9.221 -12.899 9.042 1.00 92.31 102 LEU A N 1
ATOM 804 C CA . LEU A 1 102 ? -10.507 -13.537 9.348 1.00 92.31 102 LEU A CA 1
ATOM 805 C C . LEU A 1 102 ? -10.701 -14.868 8.618 1.00 92.31 102 LEU A C 1
ATOM 807 O O . LEU A 1 102 ? -11.407 -15.737 9.122 1.00 92.31 102 LEU A O 1
ATOM 811 N N . ASP A 1 103 ? -10.102 -15.010 7.436 1.00 88.31 103 ASP A N 1
ATOM 812 C CA . ASP A 1 103 ? -10.200 -16.204 6.593 1.00 88.31 103 ASP A CA 1
ATOM 813 C C . ASP A 1 103 ? -9.202 -17.306 6.984 1.00 88.31 103 ASP A C 1
ATOM 815 O O . ASP A 1 103 ? -9.422 -18.469 6.659 1.00 88.31 103 ASP A O 1
ATOM 819 N N . ASP A 1 104 ? -8.132 -16.957 7.700 1.00 86.12 104 ASP A N 1
ATOM 820 C CA . ASP A 1 104 ? -7.123 -17.894 8.189 1.00 86.12 104 ASP A CA 1
ATOM 821 C C . ASP A 1 104 ? -6.390 -17.303 9.398 1.00 86.12 104 ASP A C 1
ATOM 823 O O . ASP A 1 104 ? -5.429 -16.543 9.272 1.00 86.12 104 ASP A O 1
ATOM 827 N N . SER A 1 105 ? -6.838 -17.684 10.590 1.00 76.25 105 SER A N 1
ATOM 828 C CA . SER A 1 105 ? -6.271 -17.203 11.850 1.00 76.25 105 SER A CA 1
ATOM 829 C C . SER A 1 105 ? -4.888 -17.776 12.179 1.00 76.25 105 SER A C 1
ATOM 831 O O . SER A 1 105 ? -4.298 -17.346 13.168 1.00 76.25 105 SER A O 1
ATOM 833 N N . GLN A 1 106 ? -4.376 -18.737 11.397 1.00 80.25 106 GLN A N 1
ATOM 834 C CA . GLN A 1 106 ? -3.021 -19.277 11.559 1.00 80.25 106 GLN A CA 1
ATOM 835 C C . GLN A 1 106 ? -1.982 -18.477 10.763 1.00 80.25 106 GLN A C 1
ATOM 837 O O . GLN A 1 106 ? -0.792 -18.552 11.064 1.00 80.25 106 GLN A O 1
ATOM 842 N N . ALA A 1 107 ? -2.412 -17.703 9.763 1.00 84.69 107 ALA A N 1
ATOM 843 C CA . ALA A 1 107 ? -1.540 -16.776 9.059 1.00 84.69 107 ALA A CA 1
ATOM 844 C C . ALA A 1 107 ? -1.216 -15.562 9.946 1.00 84.69 107 ALA A C 1
ATOM 846 O O . ALA A 1 107 ? -2.111 -14.859 10.421 1.00 84.69 107 ALA A O 1
ATOM 847 N N . GLU A 1 108 ? 0.074 -15.285 10.132 1.00 85.12 108 GLU A N 1
ATOM 848 C CA . GLU A 1 108 ? 0.543 -14.130 10.898 1.00 85.12 108 GLU A CA 1
ATOM 849 C C . GLU A 1 108 ? 0.679 -12.886 10.012 1.00 85.12 108 GLU A C 1
ATOM 851 O O . GLU A 1 108 ? 1.120 -12.972 8.864 1.00 85.12 108 GLU A O 1
ATOM 856 N N . LEU A 1 109 ? 0.328 -11.721 10.565 1.00 91.06 109 LEU A N 1
ATOM 857 C CA . LEU A 1 109 ? 0.647 -10.429 9.962 1.00 91.06 109 LEU A CA 1
ATOM 858 C C . LEU A 1 109 ? 2.024 -9.956 10.428 1.00 91.06 109 LEU A C 1
ATOM 860 O O . LEU A 1 109 ? 2.320 -9.955 11.626 1.00 91.06 109 LEU A O 1
ATOM 864 N N . GLY A 1 110 ? 2.836 -9.512 9.470 1.00 90.62 110 GLY A N 1
ATOM 865 C CA . GLY A 1 110 ? 4.147 -8.916 9.731 1.00 90.62 110 GLY A CA 1
ATOM 866 C C . GLY A 1 110 ? 4.068 -7.497 10.297 1.00 90.62 110 GLY A C 1
ATOM 867 O O . GLY A 1 110 ? 2.999 -6.878 10.373 1.00 90.62 110 GLY A O 1
ATOM 868 N N . TYR A 1 111 ? 5.226 -6.946 10.659 1.00 92.25 111 TYR A N 1
ATOM 869 C CA . TYR A 1 111 ? 5.317 -5.586 11.195 1.00 92.25 111 TYR A CA 1
ATOM 870 C C . TYR A 1 111 ? 4.859 -4.541 10.174 1.00 92.25 111 TYR A C 1
ATOM 872 O O . TYR A 1 111 ? 4.090 -3.644 10.518 1.00 92.25 111 TYR A O 1
ATOM 880 N N . GLN A 1 112 ? 5.298 -4.655 8.917 1.00 93.75 112 GLN A N 1
ATOM 881 C CA . GLN A 1 112 ? 4.930 -3.726 7.850 1.00 93.75 112 GLN A CA 1
ATOM 882 C C . GLN A 1 112 ? 3.437 -3.775 7.550 1.00 93.75 112 GLN A C 1
ATOM 884 O O . GLN A 1 112 ? 2.837 -2.728 7.315 1.00 93.75 112 GLN A O 1
ATOM 889 N N . GLU A 1 113 ? 2.823 -4.961 7.593 1.00 94.31 113 GLU A N 1
ATOM 890 C CA . GLU A 1 113 ? 1.375 -5.082 7.415 1.00 94.31 113 GLU A CA 1
ATOM 891 C C . GLU A 1 113 ? 0.634 -4.352 8.526 1.00 94.31 113 GLU A C 1
ATOM 893 O O . GLU A 1 113 ? -0.210 -3.509 8.238 1.00 94.31 113 GLU A O 1
ATOM 898 N N . GLY A 1 114 ? 1.001 -4.596 9.787 1.00 95.62 114 GLY A N 1
ATOM 899 C CA . GLY A 1 114 ? 0.395 -3.893 10.912 1.00 95.62 114 GLY A CA 1
ATOM 900 C C . GLY A 1 114 ? 0.615 -2.379 10.864 1.00 95.62 114 GLY A C 1
ATOM 901 O O . GLY A 1 114 ? -0.324 -1.621 11.101 1.00 95.62 114 GLY A O 1
ATOM 902 N N . LEU A 1 115 ? 1.822 -1.929 10.504 1.00 95.81 115 LEU A N 1
ATOM 903 C CA . LEU A 1 115 ? 2.146 -0.509 10.341 1.00 95.81 115 LEU A CA 1
ATOM 904 C C . LEU A 1 115 ? 1.237 0.151 9.301 1.00 95.81 115 LEU A C 1
ATOM 906 O O . LEU A 1 115 ? 0.628 1.184 9.582 1.00 95.81 115 LEU A O 1
ATOM 910 N N . VAL A 1 116 ? 1.125 -0.448 8.114 1.00 95.75 116 VAL A N 1
ATOM 911 C CA . VAL A 1 116 ? 0.307 0.107 7.034 1.00 95.75 116 VAL A CA 1
ATOM 912 C C . VAL A 1 116 ? -1.177 0.014 7.367 1.00 95.75 116 VAL A C 1
ATOM 914 O O . VAL A 1 116 ? -1.894 0.982 7.154 1.00 95.75 116 VAL A O 1
ATOM 917 N N . ILE A 1 117 ? -1.655 -1.090 7.943 1.00 95.81 117 ILE A N 1
ATOM 918 C CA . ILE A 1 117 ? -3.064 -1.237 8.329 1.00 95.81 117 ILE A CA 1
ATOM 919 C C . ILE A 1 117 ? -3.468 -0.168 9.349 1.00 95.81 117 ILE A C 1
ATOM 921 O O . ILE A 1 117 ? -4.501 0.478 9.176 1.00 95.81 117 ILE A O 1
ATOM 925 N N . LEU A 1 118 ? -2.654 0.074 10.382 1.00 95.50 118 LEU A N 1
ATOM 926 C CA . LEU A 1 118 ? -2.926 1.147 11.343 1.00 95.50 118 LEU A CA 1
ATOM 927 C C . LEU A 1 118 ? -2.905 2.530 10.675 1.00 95.50 118 LEU A C 1
ATOM 929 O O . LEU A 1 118 ? -3.758 3.364 10.988 1.00 95.50 118 LEU A O 1
ATOM 933 N N . ALA A 1 119 ? -1.997 2.749 9.717 1.00 94.00 119 ALA A N 1
ATOM 934 C CA . ALA A 1 119 ? -1.974 3.947 8.880 1.00 94.00 119 ALA A CA 1
ATOM 935 C C . ALA A 1 119 ? -3.255 4.144 8.075 1.00 94.00 119 ALA A C 1
ATOM 937 O O . ALA A 1 119 ? -3.832 5.231 8.091 1.00 94.00 119 ALA A O 1
ATOM 938 N N . LEU A 1 120 ? -3.746 3.090 7.433 1.00 92.19 120 LEU A N 1
ATOM 939 C CA . LEU A 1 120 ? -4.993 3.132 6.683 1.00 92.19 120 LEU A CA 1
ATOM 940 C C . LEU A 1 120 ? -6.204 3.365 7.589 1.00 92.19 120 LEU A C 1
ATOM 942 O O . LEU A 1 120 ? -7.116 4.081 7.188 1.00 92.19 120 LEU A O 1
ATOM 946 N N . ILE A 1 121 ? -6.223 2.816 8.806 1.00 92.44 121 ILE A N 1
ATOM 947 C CA . ILE A 1 121 ? -7.295 3.088 9.774 1.00 92.44 121 ILE A CA 1
ATOM 948 C C . ILE A 1 121 ? -7.348 4.581 10.104 1.00 92.44 121 ILE A C 1
ATOM 950 O O . ILE A 1 121 ? -8.430 5.166 10.057 1.00 92.44 121 ILE A O 1
ATOM 954 N N . ASP A 1 122 ? -6.209 5.209 10.408 1.00 89.38 122 ASP A N 1
ATOM 955 C CA . ASP A 1 122 ? -6.155 6.649 10.687 1.00 89.38 122 ASP A CA 1
ATOM 956 C C . ASP A 1 122 ? -6.555 7.475 9.456 1.00 89.38 122 ASP A C 1
ATOM 958 O O . ASP A 1 122 ? -7.415 8.352 9.561 1.00 89.38 122 ASP A O 1
ATOM 962 N N . TYR A 1 123 ? -6.026 7.125 8.276 1.00 88.00 123 TYR A N 1
ATOM 963 C CA . TYR A 1 123 ? -6.392 7.764 7.012 1.00 88.00 123 TYR A CA 1
ATOM 964 C C . TYR A 1 123 ? -7.901 7.724 6.788 1.00 88.00 123 TYR A C 1
ATOM 966 O O . TYR A 1 123 ? -8.541 8.764 6.682 1.00 88.00 123 TYR A O 1
ATOM 974 N N . LEU A 1 124 ? -8.494 6.533 6.797 1.00 86.81 124 LEU A N 1
ATOM 975 C CA . LEU A 1 124 ? -9.910 6.374 6.509 1.00 86.81 124 LEU A CA 1
ATOM 976 C C . LEU A 1 124 ? -10.809 6.965 7.613 1.00 86.81 124 LEU A C 1
ATOM 978 O O . LEU A 1 124 ? -11.984 7.226 7.369 1.00 86.81 124 LEU A O 1
ATOM 982 N N . SER A 1 125 ? -10.286 7.170 8.827 1.00 83.88 125 SER A N 1
ATOM 983 C CA . SER A 1 125 ? -11.011 7.829 9.925 1.00 83.88 125 SER A CA 1
ATOM 984 C C . SER A 1 125 ? -11.038 9.348 9.796 1.00 83.88 125 SER A C 1
ATOM 986 O O . SER A 1 125 ? -12.022 9.969 10.191 1.00 83.88 125 SER A O 1
ATOM 988 N N . ASN A 1 126 ? -9.974 9.942 9.250 1.00 78.69 126 ASN A N 1
ATOM 989 C CA . ASN A 1 126 ? -9.781 11.393 9.224 1.00 78.69 126 ASN A CA 1
ATOM 990 C C . ASN A 1 126 ? -9.952 12.012 7.826 1.00 78.69 126 ASN A C 1
ATOM 992 O O . ASN A 1 126 ? -10.194 13.213 7.710 1.00 78.69 126 ASN A O 1
ATOM 996 N N . HIS A 1 127 ? -9.843 11.218 6.760 1.00 68.69 127 HIS A N 1
ATOM 997 C CA . HIS A 1 127 ? -9.778 11.698 5.383 1.00 68.69 127 HIS A CA 1
ATOM 998 C C . HIS A 1 127 ? -10.850 11.029 4.523 1.00 68.69 127 HIS A C 1
ATOM 1000 O O . HIS A 1 127 ? -10.653 9.965 3.950 1.00 68.69 127 HIS A O 1
ATOM 1006 N N . ALA A 1 128 ? -12.002 11.692 4.395 1.00 57.66 128 ALA A N 1
ATOM 1007 C CA . ALA A 1 128 ? -13.063 11.249 3.487 1.00 57.66 128 ALA A CA 1
ATOM 1008 C C . ALA A 1 128 ? -12.707 11.458 2.000 1.00 57.66 128 ALA A C 1
ATOM 1010 O O . ALA A 1 128 ? -13.346 10.865 1.133 1.00 57.66 128 ALA A O 1
ATOM 1011 N N . LYS A 1 129 ? -11.722 12.320 1.703 1.00 55.28 129 LYS A N 1
ATOM 1012 C CA . LYS A 1 129 ? -11.139 12.548 0.373 1.00 55.28 129 LYS A CA 1
ATOM 1013 C C . LYS A 1 129 ? -9.677 12.970 0.526 1.00 55.28 129 LYS A C 1
ATOM 1015 O O . LYS A 1 129 ? -9.368 13.759 1.426 1.00 55.28 129 LYS A O 1
ATOM 1020 N N . LEU A 1 130 ? -8.805 12.493 -0.364 1.00 60.12 130 LEU A N 1
ATOM 1021 C CA . LEU A 1 130 ? -7.487 13.096 -0.551 1.00 60.12 130 LEU A CA 1
ATOM 1022 C C . LEU A 1 130 ? -7.632 14.589 -0.896 1.00 60.12 130 LEU A C 1
ATOM 1024 O O . LEU A 1 130 ? -8.672 15.004 -1.425 1.00 60.12 130 LEU A O 1
ATOM 1028 N N . PRO A 1 131 ? -6.612 15.421 -0.603 1.00 58.00 131 PRO A N 1
ATOM 1029 C CA . PRO A 1 131 ? -6.524 16.737 -1.224 1.00 58.00 131 PRO A CA 1
ATOM 1030 C C . PRO A 1 131 ? -6.690 16.600 -2.752 1.00 58.00 131 PRO A C 1
ATOM 1032 O O . PRO A 1 131 ? -6.323 15.566 -3.300 1.00 58.00 131 PRO A O 1
ATOM 1035 N N . PRO A 1 132 ? -7.261 17.610 -3.434 1.00 58.56 132 PRO A N 1
ATOM 1036 C CA . PRO A 1 132 ? -7.574 17.527 -4.861 1.00 58.56 132 PRO A CA 1
ATOM 1037 C C . PRO A 1 132 ? -6.351 17.122 -5.679 1.00 58.56 132 PRO A C 1
ATOM 1039 O O . PRO A 1 132 ? -5.244 17.545 -5.318 1.00 58.56 132 PRO A O 1
ATOM 1042 N N . ASP A 1 133 ? -6.605 16.368 -6.757 1.00 60.22 133 ASP A N 1
ATOM 1043 C CA . ASP A 1 133 ? -5.616 15.805 -7.680 1.00 60.22 133 ASP A CA 1
ATOM 1044 C C . ASP A 1 133 ? -4.397 16.709 -7.795 1.00 60.22 133 ASP A C 1
ATOM 1046 O O . ASP A 1 133 ? -4.462 17.843 -8.287 1.00 60.22 133 ASP A O 1
ATOM 1050 N N . SER A 1 134 ? -3.280 16.214 -7.278 1.00 69.88 134 SER A N 1
ATOM 1051 C CA . SER A 1 134 ? -1.992 16.833 -7.505 1.00 69.88 134 SER A CA 1
ATOM 1052 C C . SER A 1 134 ? -1.191 16.005 -8.497 1.00 69.88 134 SER A C 1
ATOM 1054 O O . SER A 1 134 ? -1.529 14.873 -8.837 1.00 69.88 134 SER A O 1
ATOM 1056 N N . GLU A 1 135 ? -0.134 16.614 -9.014 1.00 88.62 135 GLU A N 1
ATOM 1057 C CA . GLU A 1 135 ? 0.835 15.927 -9.853 1.00 88.62 135 GLU A CA 1
ATOM 1058 C C . GLU A 1 135 ? 1.299 14.616 -9.200 1.00 88.62 135 GLU A C 1
ATOM 1060 O O . GLU A 1 135 ? 1.650 14.595 -8.014 1.00 88.62 135 GLU A O 1
ATOM 1065 N N . LEU A 1 136 ? 1.327 13.537 -9.986 1.00 91.69 136 LEU A N 1
ATOM 1066 C CA . LEU A 1 136 ? 1.933 12.290 -9.547 1.00 91.69 136 LEU A CA 1
ATOM 1067 C C . LEU A 1 136 ? 3.453 12.407 -9.602 1.00 91.69 136 LEU A C 1
ATOM 1069 O O . LEU A 1 136 ? 4.033 12.703 -10.647 1.00 91.69 136 LEU A O 1
ATOM 1073 N N . VAL A 1 137 ? 4.099 12.115 -8.481 1.00 93.69 137 VAL A N 1
ATOM 1074 C CA . VAL A 1 137 ? 5.548 12.196 -8.323 1.00 93.69 137 VAL A CA 1
ATOM 1075 C C . VAL A 1 137 ? 6.111 10.883 -7.800 1.00 93.69 137 VAL A C 1
ATOM 1077 O O . VAL A 1 137 ? 5.383 10.029 -7.295 1.00 93.69 137 VAL A O 1
ATOM 1080 N N . ASN A 1 138 ? 7.427 10.725 -7.910 1.00 95.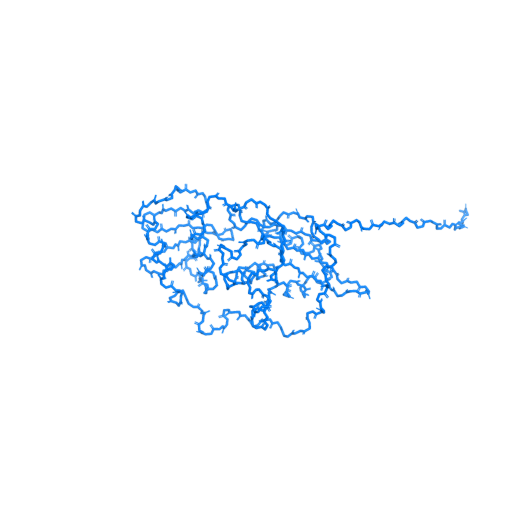00 138 ASN A N 1
ATOM 1081 C CA . ASN A 1 138 ? 8.132 9.626 -7.265 1.00 95.00 138 ASN A CA 1
ATOM 1082 C C . ASN A 1 138 ? 8.607 9.992 -5.849 1.00 95.00 138 ASN A C 1
ATOM 1084 O O . ASN A 1 138 ? 8.487 11.127 -5.382 1.00 95.00 138 ASN A O 1
ATOM 1088 N N . GLU A 1 139 ? 9.223 9.023 -5.182 1.00 94.62 139 GLU A N 1
ATOM 1089 C CA . GLU A 1 139 ? 9.681 9.106 -3.800 1.00 94.62 139 GLU A CA 1
ATOM 1090 C C . GLU A 1 139 ? 10.718 10.162 -3.481 1.00 94.62 139 GLU A C 1
ATOM 1092 O O . GLU A 1 139 ? 10.791 10.600 -2.336 1.00 94.62 139 GLU A O 1
ATOM 1097 N N . ASN A 1 140 ? 11.436 10.669 -4.474 1.00 94.12 140 ASN A N 1
ATOM 1098 C CA . ASN A 1 140 ? 12.391 11.745 -4.258 1.00 94.12 140 ASN A CA 1
ATOM 1099 C C . ASN A 1 140 ? 11.724 13.115 -4.086 1.00 94.12 140 ASN A C 1
ATOM 1101 O O . ASN A 1 140 ? 12.347 14.017 -3.533 1.00 94.12 140 ASN A O 1
ATOM 1105 N N . TYR A 1 141 ? 10.470 13.274 -4.514 1.00 94.94 141 TYR A N 1
ATOM 1106 C CA . TYR A 1 141 ? 9.744 14.547 -4.444 1.00 94.94 141 TYR A CA 1
ATOM 1107 C C . TYR A 1 141 ? 8.928 14.723 -3.158 1.00 94.94 141 TYR A C 1
ATOM 1109 O O . TYR A 1 141 ? 8.374 15.797 -2.925 1.00 94.94 141 TYR A O 1
ATOM 1117 N N . LEU A 1 142 ? 8.869 13.699 -2.304 1.00 94.06 142 LEU A N 1
ATOM 1118 C CA . LEU A 1 142 ? 8.289 13.818 -0.968 1.00 94.06 142 LEU A CA 1
ATOM 1119 C C . LEU A 1 142 ? 9.228 14.587 -0.035 1.00 94.06 142 LEU A C 1
ATOM 1121 O O . LEU A 1 142 ? 10.453 14.515 -0.170 1.00 94.06 142 LEU A O 1
ATOM 1125 N N . THR A 1 143 ? 8.676 15.281 0.966 1.00 95.31 143 THR A N 1
ATOM 1126 C CA . THR A 1 143 ? 9.500 15.977 1.968 1.00 95.31 143 THR A CA 1
ATOM 1127 C C . THR A 1 143 ? 10.398 14.968 2.688 1.00 95.31 143 THR A C 1
ATOM 1129 O O . THR A 1 143 ? 9.908 14.065 3.357 1.00 95.31 143 THR A O 1
ATOM 1132 N N . GLY A 1 144 ? 11.722 15.109 2.555 1.00 95.88 144 GLY A N 1
ATOM 1133 C CA . GLY A 1 144 ? 12.702 14.167 3.118 1.00 95.88 144 GLY A CA 1
ATOM 1134 C C . GLY A 1 144 ? 12.923 12.889 2.295 1.00 95.88 144 GLY A C 1
ATOM 1135 O O . GLY A 1 144 ? 13.752 12.059 2.671 1.00 95.88 144 GLY A O 1
ATOM 1136 N N . GLY A 1 145 ? 12.248 12.744 1.153 1.00 95.88 145 GLY A N 1
ATOM 1137 C CA . GLY A 1 145 ? 12.260 11.554 0.308 1.00 95.88 145 GLY A CA 1
ATOM 1138 C C . GLY A 1 145 ? 13.647 11.153 -0.194 1.00 95.88 145 GLY A C 1
ATOM 1139 O O . GLY A 1 145 ? 14.091 10.033 0.055 1.00 95.88 145 GLY A O 1
ATOM 1140 N N . THR A 1 146 ? 14.403 12.097 -0.764 1.00 94.69 146 THR A N 1
ATOM 1141 C CA . THR A 1 146 ? 15.803 11.880 -1.200 1.00 94.69 146 THR A CA 1
ATOM 1142 C C . THR A 1 146 ? 16.726 11.385 -0.081 1.00 94.69 146 THR A C 1
ATOM 1144 O O . THR A 1 146 ? 17.761 10.764 -0.333 1.00 94.69 146 THR A O 1
ATOM 1147 N N . THR A 1 147 ? 16.370 11.676 1.174 1.00 94.69 147 THR A N 1
ATOM 1148 C CA . THR A 1 147 ? 17.132 11.273 2.355 1.00 94.69 147 THR A CA 1
ATOM 1149 C C . THR A 1 147 ? 16.683 9.926 2.901 1.00 94.69 147 THR A C 1
ATOM 1151 O O . THR A 1 147 ? 17.524 9.171 3.392 1.00 94.69 147 THR A O 1
ATOM 1154 N N . PHE A 1 148 ? 15.390 9.624 2.818 1.00 94.75 148 PHE A N 1
ATOM 1155 C CA . PHE A 1 148 ? 14.814 8.402 3.353 1.00 94.75 148 PHE A CA 1
ATOM 1156 C C . PHE A 1 148 ? 14.976 7.221 2.397 1.00 94.75 148 PHE A C 1
ATOM 1158 O O . PHE A 1 148 ? 15.501 6.198 2.821 1.00 94.75 148 PHE A O 1
ATOM 1165 N N . PHE A 1 149 ? 14.601 7.360 1.119 1.00 93.75 149 PHE A N 1
ATOM 1166 C CA . PHE A 1 149 ? 14.483 6.250 0.160 1.00 93.75 149 PHE A CA 1
ATOM 1167 C C . PHE A 1 149 ? 15.816 5.824 -0.466 1.00 93.75 149 PHE A C 1
ATOM 1169 O O . PHE A 1 149 ? 16.005 5.798 -1.681 1.00 93.75 149 PHE A O 1
ATOM 1176 N N . ARG A 1 150 ? 16.778 5.479 0.387 1.00 90.50 150 ARG A N 1
ATOM 1177 C CA . ARG A 1 150 ? 18.117 5.028 -0.000 1.00 90.50 150 ARG A CA 1
ATOM 1178 C C . ARG A 1 150 ? 18.619 3.934 0.929 1.00 90.50 150 ARG A C 1
ATOM 1180 O O . ARG A 1 150 ? 18.137 3.771 2.048 1.00 90.50 150 ARG A O 1
ATOM 1187 N N . GLY A 1 151 ? 19.623 3.192 0.464 1.00 88.50 151 GLY A N 1
ATOM 1188 C CA . GLY A 1 151 ? 20.226 2.101 1.229 1.00 88.50 151 GLY A CA 1
ATOM 1189 C C . GLY A 1 151 ? 19.173 1.067 1.661 1.00 88.50 151 GLY A C 1
ATOM 1190 O O . GLY A 1 151 ? 18.521 0.498 0.787 1.00 88.50 151 GLY A O 1
ATOM 1191 N N . PRO A 1 152 ? 18.984 0.815 2.970 1.00 85.06 152 PRO A N 1
ATOM 1192 C CA . PRO A 1 152 ? 18.024 -0.180 3.452 1.00 85.06 152 PRO A CA 1
ATOM 1193 C C . PRO A 1 152 ? 16.563 0.177 3.151 1.00 85.06 152 PRO A C 1
ATOM 1195 O O . PRO A 1 152 ? 15.733 -0.723 3.124 1.00 85.06 152 PRO A O 1
ATOM 1198 N N . HIS A 1 153 ? 16.249 1.451 2.892 1.00 89.56 153 HIS A N 1
ATOM 1199 C CA . HIS A 1 153 ? 14.899 1.904 2.546 1.00 89.56 153 HIS A CA 1
ATOM 1200 C C . HIS A 1 153 ? 14.750 2.220 1.055 1.00 89.56 153 HIS A C 1
ATOM 1202 O O . HIS A 1 153 ? 13.911 3.028 0.660 1.00 89.56 153 HIS A O 1
ATOM 1208 N N . LEU A 1 154 ? 15.588 1.621 0.205 1.00 91.19 154 LEU A N 1
ATOM 1209 C CA . LEU A 1 154 ? 15.402 1.736 -1.234 1.00 91.19 154 LEU A CA 1
ATOM 1210 C C . LEU A 1 154 ? 13.989 1.268 -1.599 1.00 91.19 154 LEU A C 1
ATOM 1212 O O . LEU A 1 154 ? 13.506 0.256 -1.082 1.00 91.19 154 LEU A O 1
ATOM 1216 N N . MET A 1 155 ? 13.325 2.024 -2.470 1.00 92.75 155 MET A N 1
ATOM 1217 C CA . MET A 1 155 ? 11.958 1.717 -2.858 1.00 92.75 155 MET A CA 1
ATOM 1218 C C . MET A 1 155 ? 11.886 0.356 -3.564 1.00 92.75 155 MET A C 1
ATOM 1220 O O . MET A 1 155 ? 12.741 0.014 -4.384 1.00 92.75 155 MET A O 1
ATOM 1224 N N . ALA A 1 156 ? 10.834 -0.416 -3.286 1.00 91.88 156 ALA A N 1
ATOM 1225 C CA . ALA A 1 156 ? 10.673 -1.784 -3.785 1.00 91.88 156 ALA A CA 1
ATOM 1226 C C . ALA A 1 156 ? 10.528 -1.901 -5.316 1.00 91.88 156 ALA A C 1
ATOM 1228 O O . ALA A 1 156 ? 10.477 -3.007 -5.856 1.00 91.88 156 ALA A O 1
ATOM 1229 N N . SER A 1 157 ? 10.491 -0.780 -6.043 1.00 92.94 157 SER A N 1
ATOM 1230 C CA . SER A 1 157 ? 10.417 -0.745 -7.504 1.00 92.94 157 SER A CA 1
ATOM 1231 C C . SER A 1 157 ? 11.620 -1.447 -8.126 1.00 92.94 157 SER A C 1
ATOM 1233 O O . SER A 1 157 ? 11.510 -2.032 -9.200 1.00 92.94 157 SER A O 1
ATOM 1235 N N . VAL A 1 158 ? 12.755 -1.497 -7.426 1.00 91.31 158 VAL A N 1
ATOM 1236 C CA . VAL A 1 158 ? 13.939 -2.252 -7.856 1.00 91.31 158 VAL A CA 1
ATOM 1237 C C . VAL A 1 158 ? 13.698 -3.761 -7.950 1.00 91.31 158 VAL A C 1
ATOM 1239 O O . VAL A 1 158 ? 14.289 -4.418 -8.806 1.00 91.31 158 VAL A O 1
ATOM 1242 N N . ILE A 1 159 ? 12.815 -4.317 -7.111 1.00 91.00 159 ILE A N 1
ATOM 1243 C CA . ILE A 1 159 ? 12.435 -5.738 -7.145 1.00 91.00 159 ILE A CA 1
ATOM 1244 C C . ILE A 1 159 ? 11.629 -6.003 -8.418 1.00 91.00 159 ILE A C 1
ATOM 1246 O O . ILE A 1 159 ? 11.940 -6.923 -9.177 1.00 91.00 159 ILE A O 1
ATOM 1250 N N . LEU A 1 160 ? 10.643 -5.145 -8.688 1.00 94.88 160 LEU A N 1
ATOM 1251 C CA . LEU A 1 160 ? 9.804 -5.226 -9.883 1.00 94.88 160 LEU A CA 1
ATOM 1252 C C . LEU A 1 160 ? 10.618 -5.002 -11.162 1.00 94.88 160 LEU A C 1
ATOM 1254 O O . LEU A 1 160 ? 10.466 -5.758 -12.116 1.00 94.88 160 LEU A O 1
ATOM 1258 N N . THR A 1 161 ? 11.542 -4.037 -11.145 1.00 95.69 161 THR A N 1
ATOM 1259 C CA . THR A 1 161 ? 12.453 -3.745 -12.262 1.00 95.69 161 THR A CA 1
ATOM 1260 C C . THR A 1 161 ? 13.243 -4.982 -12.656 1.00 95.69 161 THR A C 1
ATOM 1262 O O . THR A 1 161 ? 13.319 -5.313 -13.830 1.00 95.69 161 THR A O 1
ATOM 1265 N N . ARG A 1 162 ? 13.807 -5.706 -11.683 1.00 92.88 162 ARG A N 1
ATOM 1266 C CA . ARG A 1 162 ? 14.568 -6.932 -11.964 1.00 92.88 162 ARG A CA 1
ATOM 1267 C C . ARG A 1 162 ? 13.691 -8.057 -12.478 1.00 92.88 162 ARG A C 1
ATOM 1269 O O . ARG A 1 162 ? 14.105 -8.791 -13.366 1.00 92.88 162 ARG A O 1
ATOM 1276 N N . ARG A 1 163 ? 12.501 -8.205 -11.899 1.00 95.19 163 ARG A N 1
ATOM 1277 C CA . ARG A 1 163 ? 11.581 -9.294 -12.223 1.00 95.19 163 ARG A CA 1
ATOM 1278 C C . ARG A 1 163 ? 10.957 -9.156 -13.611 1.00 95.19 163 ARG A C 1
ATOM 1280 O O . ARG A 1 163 ? 10.731 -10.168 -14.265 1.00 95.19 163 ARG A O 1
ATOM 1287 N N . PHE A 1 164 ? 10.671 -7.930 -14.039 1.00 96.81 164 PHE A N 1
ATOM 1288 C CA . PHE A 1 164 ? 9.927 -7.642 -15.267 1.00 96.81 164 PHE A CA 1
ATOM 1289 C C . PHE A 1 164 ? 10.733 -6.834 -16.287 1.00 96.81 164 PHE A C 1
ATOM 1291 O O . PHE A 1 164 ? 10.141 -6.205 -17.156 1.00 96.81 164 PHE A O 1
ATOM 1298 N N . ALA A 1 165 ? 12.066 -6.867 -16.201 1.00 95.75 165 ALA A N 1
ATOM 1299 C CA . ALA A 1 165 ? 12.948 -6.057 -17.041 1.00 95.75 165 ALA A CA 1
ATOM 1300 C C . ALA A 1 165 ? 12.686 -6.193 -18.552 1.00 95.75 165 ALA A C 1
ATOM 1302 O O . ALA A 1 165 ? 12.886 -5.239 -19.294 1.00 95.75 165 ALA A O 1
ATOM 1303 N N . ASP A 1 166 ? 12.243 -7.376 -18.975 1.00 95.94 166 ASP A N 1
ATOM 1304 C CA . ASP A 1 166 ? 11.991 -7.764 -20.366 1.00 95.94 166 ASP A CA 1
ATOM 1305 C C . ASP A 1 166 ? 10.589 -8.401 -20.515 1.00 95.94 166 ASP A C 1
ATOM 1307 O O . ASP A 1 166 ? 10.373 -9.265 -21.365 1.00 95.94 166 ASP A O 1
ATOM 1311 N N . ASN A 1 167 ? 9.672 -8.123 -19.574 1.00 97.25 167 ASN A N 1
ATOM 1312 C CA . ASN A 1 167 ? 8.369 -8.793 -19.509 1.00 97.25 167 ASN A CA 1
ATOM 1313 C C . ASN A 1 167 ? 7.247 -7.899 -18.951 1.00 97.25 167 ASN A C 1
ATOM 1315 O O . ASN A 1 167 ? 6.590 -8.221 -17.951 1.00 97.25 167 ASN A O 1
ATOM 1319 N N . GLY A 1 168 ? 6.993 -6.783 -19.620 1.00 96.62 168 GLY A N 1
ATOM 1320 C CA . GLY A 1 168 ? 5.923 -5.842 -19.323 1.00 96.62 168 GLY A CA 1
ATOM 1321 C C . GLY A 1 168 ? 4.529 -6.439 -19.498 1.00 96.62 168 GLY A C 1
ATOM 1322 O O . GLY A 1 168 ? 3.632 -6.189 -18.689 1.00 96.62 168 GLY A O 1
ATOM 1323 N N . ALA A 1 169 ? 4.347 -7.344 -20.462 1.00 97.12 169 ALA A N 1
ATOM 1324 C CA . ALA A 1 169 ? 3.100 -8.099 -20.596 1.00 97.12 169 ALA A CA 1
ATOM 1325 C C . ALA A 1 169 ? 2.807 -8.959 -19.347 1.00 97.12 169 ALA A C 1
ATOM 1327 O O . ALA A 1 169 ? 1.676 -8.985 -18.847 1.00 97.12 169 ALA A O 1
ATOM 1328 N N . GLY A 1 170 ? 3.824 -9.639 -18.808 1.00 97.50 170 GLY A N 1
ATOM 1329 C CA . GLY A 1 170 ? 3.736 -10.402 -17.563 1.00 97.50 170 GLY A CA 1
ATOM 1330 C C . GLY A 1 170 ? 3.466 -9.518 -16.347 1.00 97.50 170 GLY A C 1
ATOM 1331 O O . GLY A 1 170 ? 2.639 -9.884 -15.506 1.00 97.50 170 GLY A O 1
ATOM 1332 N N . PHE A 1 171 ? 4.093 -8.339 -16.295 1.00 97.75 171 PHE A N 1
ATOM 1333 C CA . PHE A 1 171 ? 3.823 -7.315 -15.286 1.00 97.75 171 PHE A CA 1
ATOM 1334 C C . PHE A 1 171 ? 2.344 -6.909 -15.287 1.00 97.75 171 PHE A C 1
ATOM 1336 O O . PHE A 1 171 ? 1.675 -7.061 -14.264 1.00 97.75 171 PHE A O 1
ATOM 1343 N N . LEU A 1 172 ? 1.791 -6.501 -16.438 1.00 97.06 172 LEU A N 1
ATOM 1344 C CA . LEU A 1 172 ? 0.381 -6.106 -16.548 1.00 97.06 172 LEU A CA 1
ATOM 1345 C C . LEU A 1 172 ? -0.570 -7.252 -16.200 1.00 97.06 172 LEU A C 1
ATOM 1347 O O . LEU A 1 172 ? -1.570 -7.041 -15.512 1.00 97.06 172 LEU A O 1
ATOM 1351 N N . LYS A 1 173 ? -0.272 -8.478 -16.650 1.00 96.81 173 LYS A N 1
ATOM 1352 C CA . LYS A 1 173 ? -1.091 -9.657 -16.333 1.00 96.81 173 LYS A CA 1
ATOM 1353 C C . LYS A 1 173 ? -1.171 -9.878 -14.825 1.00 96.81 173 LYS A C 1
ATOM 1355 O O . LYS A 1 173 ? -2.260 -10.095 -14.297 1.00 96.81 173 LYS A O 1
ATOM 1360 N N . ARG A 1 174 ? -0.035 -9.818 -14.126 1.00 95.69 174 ARG A N 1
ATOM 1361 C CA . ARG A 1 174 ? 0.000 -9.977 -12.671 1.00 95.69 174 ARG A CA 1
ATOM 1362 C C . ARG A 1 174 ? -0.694 -8.821 -11.961 1.00 95.69 174 ARG A C 1
ATOM 1364 O O . ARG A 1 174 ? -1.484 -9.070 -11.057 1.00 95.69 174 ARG A O 1
ATOM 1371 N N . ALA A 1 175 ? -0.446 -7.590 -12.394 1.00 94.69 175 ALA A N 1
ATOM 1372 C CA . ALA A 1 175 ? -1.036 -6.401 -11.798 1.00 94.69 175 ALA A CA 1
ATOM 1373 C C . ALA A 1 175 ? -2.574 -6.418 -11.876 1.00 94.69 175 ALA A C 1
ATOM 1375 O O . ALA A 1 175 ? -3.249 -6.171 -10.878 1.00 94.69 175 ALA A O 1
ATOM 1376 N N . LYS A 1 176 ? -3.136 -6.840 -13.018 1.00 94.50 176 LYS A N 1
ATOM 1377 C CA . LYS A 1 176 ? -4.585 -7.047 -13.185 1.00 94.50 176 LYS A CA 1
ATOM 1378 C C . LYS A 1 176 ? -5.147 -8.090 -12.218 1.00 94.50 176 LYS A C 1
ATOM 1380 O O . LYS A 1 176 ? -6.212 -7.886 -11.646 1.00 94.50 176 LYS A O 1
ATOM 1385 N N . LEU A 1 177 ? -4.428 -9.193 -11.980 1.00 92.75 177 LEU A N 1
ATOM 1386 C CA . LEU A 1 177 ? -4.843 -10.195 -10.987 1.00 92.75 177 LEU A CA 1
ATOM 1387 C C . LEU A 1 177 ? -4.870 -9.631 -9.562 1.00 92.75 177 LEU A C 1
ATOM 1389 O O . LEU A 1 177 ? -5.635 -10.126 -8.737 1.00 92.75 177 LEU A O 1
ATOM 1393 N N . LEU A 1 178 ? -4.070 -8.605 -9.275 1.00 89.81 178 LEU A N 1
ATOM 1394 C CA . LEU A 1 178 ? -4.055 -7.891 -7.998 1.00 89.81 178 LEU A CA 1
ATOM 1395 C C . LEU A 1 178 ? -5.110 -6.770 -7.917 1.00 89.81 178 LEU A C 1
ATOM 1397 O O . LEU A 1 178 ? -5.210 -6.128 -6.880 1.00 89.81 178 LEU A O 1
ATOM 1401 N N . GLY A 1 179 ? -5.923 -6.573 -8.962 1.00 90.75 179 GLY A N 1
ATOM 1402 C CA . GLY A 1 179 ? -6.980 -5.555 -9.012 1.00 90.75 179 GLY A CA 1
ATOM 1403 C C . GLY A 1 179 ? -6.569 -4.242 -9.681 1.00 90.75 179 GLY A C 1
ATOM 1404 O O . GLY A 1 179 ? -7.384 -3.327 -9.755 1.00 90.75 179 GLY A O 1
ATOM 1405 N N . GLY A 1 180 ? -5.339 -4.150 -10.193 1.00 93.44 180 GLY A N 1
ATOM 1406 C CA . GLY A 1 180 ? -4.858 -2.944 -10.857 1.00 93.44 180 GLY A CA 1
ATOM 1407 C C . GLY A 1 180 ? -5.551 -2.683 -12.196 1.00 93.44 180 GLY A C 1
ATOM 1408 O O . GLY A 1 180 ? -5.913 -3.620 -12.918 1.00 93.44 180 GLY A O 1
ATOM 1409 N N . GLN A 1 181 ? -5.684 -1.406 -12.544 1.00 94.69 181 GLN A N 1
ATOM 1410 C CA . GLN A 1 181 ? -6.250 -0.923 -13.805 1.00 94.69 181 GLN A CA 1
ATOM 1411 C C . GLN A 1 181 ? -5.171 -0.276 -14.681 1.00 94.69 181 GLN A C 1
ATOM 1413 O O . GLN A 1 181 ? -4.227 0.292 -14.140 1.00 94.69 181 GLN A O 1
ATOM 1418 N N . PRO A 1 182 ? -5.251 -0.359 -16.023 1.00 94.88 182 PRO A N 1
ATOM 1419 C CA . PRO A 1 182 ? -4.281 0.297 -16.899 1.00 94.88 182 PRO A CA 1
ATOM 1420 C C . PRO A 1 182 ? -4.178 1.800 -16.617 1.00 94.88 182 PRO A C 1
ATOM 1422 O O . PRO A 1 182 ? -5.199 2.472 -16.497 1.00 94.88 182 PRO A O 1
ATOM 1425 N N . ALA A 1 183 ? -2.952 2.318 -16.570 1.00 93.62 183 ALA A N 1
ATOM 1426 C CA . ALA A 1 183 ? -2.674 3.732 -16.341 1.00 93.62 183 ALA A CA 1
ATOM 1427 C C . ALA A 1 183 ? -1.769 4.292 -17.453 1.00 93.62 183 ALA A C 1
ATOM 1429 O O . ALA A 1 183 ? -0.906 3.566 -17.955 1.00 93.62 183 ALA A O 1
ATOM 1430 N N . PRO A 1 184 ? -1.916 5.571 -17.839 1.00 93.00 184 PRO A N 1
ATOM 1431 C CA . PRO A 1 184 ? -1.176 6.171 -18.951 1.00 93.00 184 PRO A CA 1
ATOM 1432 C C . PRO A 1 184 ? 0.240 6.626 -18.542 1.00 93.00 184 PRO A C 1
ATOM 1434 O O . PRO A 1 184 ? 0.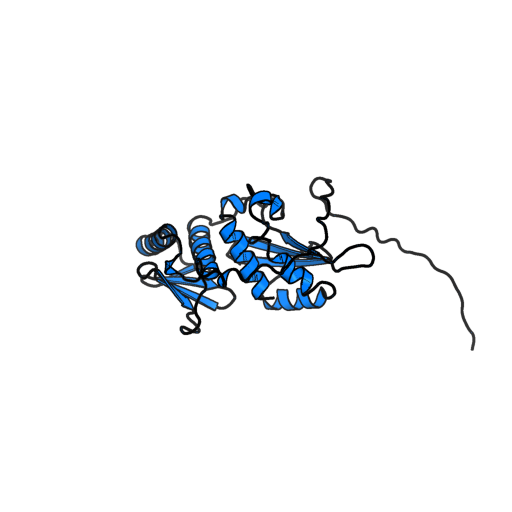653 7.742 -18.846 1.00 93.00 184 PRO A O 1
ATOM 1437 N N . TYR A 1 185 ? 0.988 5.777 -17.831 1.00 91.69 185 TYR A N 1
ATOM 1438 C CA . TYR A 1 185 ? 2.336 6.080 -17.345 1.00 91.69 185 TYR A CA 1
ATOM 1439 C C . TYR A 1 185 ? 3.331 4.986 -17.727 1.00 91.69 185 TYR A C 1
ATOM 1441 O O . TYR A 1 185 ? 3.153 3.818 -17.390 1.00 91.69 185 TYR A O 1
ATOM 1449 N N . GLY A 1 186 ? 4.424 5.389 -18.375 1.00 92.12 186 GLY A N 1
ATOM 1450 C CA . GLY A 1 186 ? 5.409 4.457 -18.924 1.00 92.12 186 GLY A CA 1
ATOM 1451 C C . GLY A 1 186 ? 4.874 3.647 -20.104 1.00 92.12 186 GLY A C 1
ATOM 1452 O O . GLY A 1 186 ? 3.860 4.001 -20.699 1.00 92.12 186 GLY A O 1
ATOM 1453 N N . GLU A 1 187 ? 5.581 2.577 -20.458 1.00 95.19 187 GLU A N 1
ATOM 1454 C CA . GLU A 1 187 ? 5.144 1.633 -21.500 1.00 95.19 187 GLU A CA 1
ATOM 1455 C C . GLU A 1 187 ? 4.078 0.681 -20.956 1.00 95.19 187 GLU A C 1
ATOM 1457 O O . GLU A 1 187 ? 3.117 0.330 -21.639 1.00 95.19 187 GLU A O 1
ATOM 1462 N N . TYR A 1 188 ? 4.235 0.303 -19.686 1.00 97.75 188 TYR A N 1
ATOM 1463 C CA . TYR A 1 188 ? 3.330 -0.578 -18.970 1.00 97.75 188 TYR A CA 1
ATOM 1464 C C . TYR A 1 188 ? 2.959 0.076 -17.637 1.00 97.75 188 TYR A C 1
ATOM 1466 O O . TYR A 1 188 ? 3.645 -0.098 -16.627 1.00 97.75 188 TYR A O 1
ATOM 1474 N N . GLY A 1 189 ? 1.879 0.855 -17.651 1.00 97.00 189 GLY A N 1
ATOM 1475 C CA . GLY A 1 189 ? 1.353 1.547 -16.477 1.00 97.00 189 GLY A CA 1
ATOM 1476 C C . GLY A 1 189 ? 0.173 0.819 -15.847 1.00 97.00 189 GLY A C 1
ATOM 1477 O O . GLY A 1 189 ? -0.727 0.340 -16.545 1.00 97.00 189 GLY A O 1
ATOM 1478 N N . ILE A 1 190 ? 0.158 0.761 -14.519 1.00 97.25 190 ILE A N 1
ATOM 1479 C CA . ILE A 1 190 ? -0.968 0.242 -13.745 1.00 97.25 190 ILE A CA 1
ATOM 1480 C C . ILE A 1 190 ? -1.247 1.131 -12.531 1.00 97.25 190 ILE A C 1
ATOM 1482 O O . ILE A 1 190 ? -0.316 1.554 -11.854 1.00 97.25 190 ILE A O 1
ATOM 1486 N N . GLU A 1 191 ? -2.514 1.379 -12.235 1.00 94.44 191 GLU A N 1
ATOM 1487 C CA . GLU A 1 191 ? -2.985 2.060 -11.033 1.00 94.44 191 GLU A CA 1
ATOM 1488 C C . GLU A 1 191 ? -3.703 1.070 -10.109 1.00 94.44 191 GLU A C 1
ATOM 1490 O O . GLU A 1 191 ? -4.477 0.222 -10.559 1.00 94.44 191 GLU A O 1
ATOM 1495 N N . PHE A 1 192 ? -3.441 1.179 -8.811 1.00 91.25 192 PHE A N 1
ATOM 1496 C CA . PHE A 1 192 ? -4.119 0.452 -7.747 1.00 91.25 192 PHE A CA 1
ATOM 1497 C C . PHE A 1 192 ? -4.839 1.435 -6.833 1.00 91.25 192 PHE A C 1
ATOM 1499 O O . PHE A 1 192 ? -4.201 2.336 -6.291 1.00 91.25 192 PHE A O 1
ATOM 1506 N N . GLU A 1 193 ? -6.126 1.210 -6.586 1.00 87.75 193 GLU A N 1
ATOM 1507 C CA . GLU A 1 193 ? -6.804 1.811 -5.439 1.00 87.75 193 GLU A CA 1
ATOM 1508 C C . GLU A 1 193 ? -6.448 0.991 -4.191 1.00 87.75 193 GLU A C 1
ATOM 1510 O O . GLU A 1 193 ? -6.820 -0.177 -4.063 1.00 87.75 193 GLU A O 1
ATOM 1515 N N . ILE A 1 194 ? -5.660 1.579 -3.290 1.00 85.31 194 ILE A N 1
ATOM 1516 C CA . ILE A 1 194 ? -5.214 0.929 -2.049 1.00 85.31 194 ILE A CA 1
ATOM 1517 C C . ILE A 1 194 ? -6.348 0.927 -1.022 1.00 85.31 194 ILE A C 1
ATOM 1519 O O . ILE A 1 194 ? -6.587 -0.066 -0.337 1.00 85.31 194 ILE A O 1
ATOM 1523 N N . CYS A 1 195 ? -7.051 2.050 -0.925 1.00 83.62 195 CYS A N 1
ATOM 1524 C CA . CYS A 1 195 ? -8.291 2.224 -0.181 1.00 83.62 195 CYS A CA 1
ATOM 1525 C C . CYS A 1 195 ? -9.057 3.416 -0.788 1.00 83.62 195 CYS A C 1
ATOM 1527 O O . CYS A 1 195 ? -8.473 4.125 -1.608 1.00 83.62 195 CYS A O 1
ATOM 1529 N N . PRO A 1 196 ? -10.331 3.657 -0.419 1.00 82.19 196 PRO A N 1
ATOM 1530 C CA . PRO A 1 196 ? -11.147 4.689 -1.052 1.00 82.19 196 PRO A CA 1
ATOM 1531 C C . PRO A 1 196 ? -10.437 6.038 -1.200 1.00 82.19 196 PRO A C 1
ATOM 1533 O O . PRO A 1 196 ? -10.039 6.679 -0.221 1.00 82.19 196 PRO A O 1
ATOM 1536 N N . GLY A 1 197 ? -10.280 6.451 -2.457 1.00 81.25 197 GLY A N 1
ATOM 1537 C CA . GLY A 1 197 ? -9.650 7.714 -2.825 1.00 81.25 197 GLY A CA 1
ATOM 1538 C C . GLY A 1 197 ? -8.128 7.748 -2.699 1.00 81.25 197 GLY A C 1
ATOM 1539 O O . GLY A 1 197 ? -7.573 8.805 -2.946 1.00 81.25 197 GLY A O 1
ATOM 1540 N N . LEU A 1 198 ? -7.450 6.651 -2.344 1.00 84.69 198 LEU A N 1
ATOM 1541 C CA . LEU A 1 198 ? -5.991 6.544 -2.282 1.00 84.69 198 LEU A CA 1
ATOM 1542 C C . LEU A 1 198 ? -5.470 5.639 -3.402 1.00 84.69 198 LEU A C 1
ATOM 1544 O O . LEU A 1 198 ? -5.445 4.413 -3.264 1.00 84.69 198 LEU A O 1
ATOM 1548 N N . ASN A 1 199 ? -4.972 6.261 -4.468 1.00 87.75 199 ASN A N 1
ATOM 1549 C CA . ASN A 1 199 ? -4.447 5.558 -5.632 1.00 87.75 199 ASN A CA 1
ATOM 1550 C C . ASN A 1 199 ? -2.921 5.597 -5.698 1.00 87.75 199 ASN A C 1
ATOM 1552 O O . ASN A 1 199 ? -2.288 6.603 -5.373 1.00 87.75 199 ASN A O 1
ATOM 1556 N N . TRP A 1 200 ? -2.333 4.490 -6.140 1.00 91.25 200 TRP A N 1
ATOM 1557 C CA . TRP A 1 200 ? -0.905 4.344 -6.400 1.00 91.25 200 TRP A CA 1
ATOM 1558 C C . TRP A 1 200 ? -0.694 3.825 -7.812 1.00 91.25 200 TRP A C 1
ATOM 1560 O O . TRP A 1 200 ? -1.230 2.782 -8.183 1.00 91.25 200 TRP A O 1
ATOM 1570 N N . THR A 1 201 ? 0.142 4.513 -8.578 1.00 94.81 201 THR A N 1
ATOM 1571 C CA . THR A 1 201 ? 0.507 4.094 -9.929 1.00 94.81 201 THR A CA 1
ATOM 1572 C C . THR A 1 201 ? 1.896 3.461 -9.935 1.00 94.81 201 THR A C 1
ATOM 1574 O O . THR A 1 201 ? 2.813 3.913 -9.253 1.00 94.81 201 THR A O 1
ATOM 1577 N N . ILE A 1 202 ? 2.072 2.405 -10.724 1.00 97.31 202 ILE A N 1
ATOM 1578 C CA . ILE A 1 202 ? 3.363 1.788 -11.019 1.00 97.31 202 ILE A CA 1
ATOM 1579 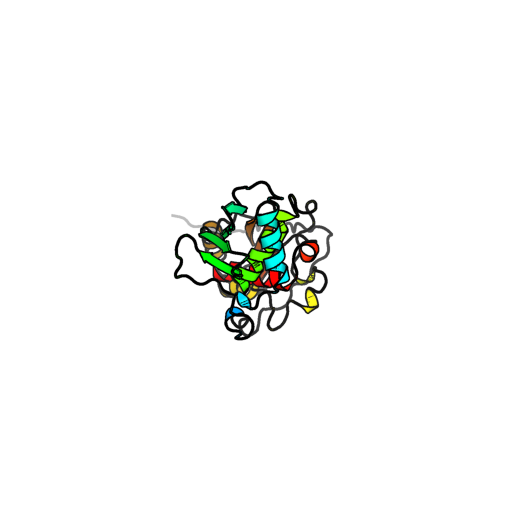C C . ILE A 1 202 ? 3.572 1.846 -12.528 1.00 97.31 202 ILE A C 1
ATOM 1581 O O . ILE A 1 202 ? 2.764 1.317 -13.290 1.00 97.31 202 ILE A O 1
ATOM 1585 N N . ALA A 1 203 ? 4.668 2.468 -12.948 1.00 97.50 203 ALA A N 1
ATOM 1586 C CA . ALA A 1 203 ? 5.056 2.574 -14.348 1.00 97.50 203 ALA A CA 1
ATOM 1587 C C . ALA A 1 203 ? 6.309 1.738 -14.607 1.00 97.50 203 ALA A C 1
ATOM 1589 O O . ALA A 1 203 ? 7.306 1.887 -13.896 1.00 97.50 203 ALA A O 1
ATOM 1590 N N . LEU A 1 204 ? 6.259 0.884 -15.626 1.00 97.94 204 LEU A N 1
ATOM 1591 C CA . LEU A 1 204 ? 7.387 0.093 -16.112 1.00 97.94 204 LEU A CA 1
ATOM 1592 C C . LEU A 1 204 ? 7.794 0.561 -17.518 1.00 97.94 204 LEU A C 1
ATOM 1594 O O . LEU A 1 204 ? 6.949 0.791 -18.384 1.00 97.94 204 LEU A O 1
ATOM 1598 N N . TRP A 1 205 ? 9.106 0.661 -17.712 1.00 97.50 205 TRP A N 1
ATOM 1599 C CA . TRP A 1 205 ? 9.790 0.712 -19.000 1.00 97.50 205 TRP A CA 1
ATOM 1600 C C . TRP A 1 205 ? 10.671 -0.529 -19.095 1.00 97.50 205 TRP A C 1
ATOM 1602 O O . TRP A 1 205 ? 11.453 -0.793 -18.169 1.00 97.50 205 TRP A O 1
ATOM 1612 N N . GLU A 1 206 ? 10.530 -1.294 -20.171 1.00 96.62 206 GLU A N 1
ATOM 1613 C CA . GLU A 1 206 ? 11.416 -2.425 -20.436 1.00 96.62 206 GLU A CA 1
ATOM 1614 C C . GLU A 1 206 ? 12.834 -1.931 -20.738 1.00 96.62 206 GLU A C 1
ATOM 1616 O O . GLU A 1 206 ? 13.069 -0.746 -20.993 1.00 96.62 206 GLU A O 1
ATOM 1621 N N . ARG A 1 207 ? 13.819 -2.826 -20.634 1.00 94.75 207 ARG A N 1
ATOM 1622 C CA . ARG A 1 207 ? 15.149 -2.496 -21.142 1.00 94.75 207 ARG A CA 1
ATOM 1623 C C . ARG A 1 207 ? 15.100 -2.500 -22.665 1.00 94.75 207 ARG A C 1
ATOM 1625 O O . ARG A 1 207 ? 14.417 -3.323 -23.271 1.00 94.75 207 ARG A O 1
ATOM 1632 N N . ASP A 1 208 ? 15.942 -1.683 -23.262 1.00 92.94 208 ASP A N 1
ATOM 1633 C CA . ASP A 1 208 ? 16.229 -1.725 -24.686 1.00 92.94 208 ASP A CA 1
ATOM 1634 C C . ASP A 1 208 ? 17.751 -1.676 -24.912 1.00 92.94 208 ASP A C 1
ATOM 1636 O O . ASP A 1 208 ? 18.549 -1.917 -23.998 1.00 92.94 208 ASP A O 1
ATOM 1640 N N . SER A 1 209 ? 18.173 -1.432 -26.153 1.00 94.31 209 SER A N 1
ATOM 1641 C CA . SER A 1 209 ? 19.591 -1.334 -26.511 1.00 94.31 209 SER A CA 1
ATOM 1642 C C . SER A 1 209 ? 20.301 -0.108 -25.930 1.00 94.31 209 SER A C 1
ATOM 1644 O O . SER A 1 209 ? 21.527 -0.106 -25.841 1.00 94.31 209 SER A O 1
ATOM 1646 N N . GLU A 1 210 ? 19.560 0.936 -25.568 1.00 92.81 210 GLU A N 1
ATOM 1647 C CA . GLU A 1 210 ? 20.073 2.227 -25.110 1.00 92.81 210 GLU A CA 1
ATOM 1648 C C . GLU A 1 210 ? 19.925 2.403 -23.590 1.00 92.81 210 GLU A C 1
ATOM 1650 O O . GLU A 1 210 ? 20.755 3.059 -22.953 1.00 92.81 210 GLU A O 1
ATOM 1655 N N . PHE A 1 211 ? 18.897 1.800 -22.984 1.00 90.94 211 PHE A N 1
ATOM 1656 C CA . PHE A 1 211 ? 18.502 2.036 -21.602 1.00 90.94 211 PHE A CA 1
ATOM 1657 C C . PHE A 1 211 ? 18.197 0.745 -20.827 1.00 90.94 211 PHE A C 1
ATOM 1659 O O . PHE A 1 211 ? 17.558 -0.175 -21.337 1.00 90.94 211 PHE A O 1
ATOM 1666 N N . PRO A 1 212 ? 18.583 0.676 -19.538 1.00 93.12 212 PRO A N 1
ATOM 1667 C CA . PRO A 1 212 ? 18.144 -0.402 -18.663 1.00 93.12 212 PRO A CA 1
ATOM 1668 C C . PRO A 1 212 ? 16.647 -0.281 -18.351 1.00 93.12 212 PRO A C 1
ATOM 1670 O O . PRO A 1 212 ? 16.094 0.822 -18.322 1.00 93.12 212 PRO A O 1
ATOM 1673 N N . ALA A 1 213 ? 16.029 -1.413 -18.005 1.00 96.00 213 ALA A N 1
ATOM 1674 C CA . ALA A 1 213 ? 14.661 -1.438 -17.509 1.00 96.00 213 ALA A CA 1
ATOM 1675 C C . ALA A 1 213 ? 14.509 -0.576 -16.256 1.00 96.00 213 ALA A C 1
ATOM 1677 O O . ALA A 1 213 ? 15.434 -0.449 -15.440 1.00 96.00 213 ALA A O 1
ATOM 1678 N N . ARG A 1 214 ? 13.307 -0.034 -16.066 1.00 95.12 214 ARG A N 1
ATOM 1679 C CA . ARG A 1 214 ? 12.989 0.829 -14.933 1.00 95.12 214 ARG A CA 1
ATOM 1680 C C . ARG A 1 214 ? 11.548 0.647 -14.499 1.00 95.12 214 ARG A C 1
ATOM 1682 O O . ARG A 1 214 ? 10.643 0.742 -15.316 1.00 95.12 214 ARG A O 1
ATOM 1689 N N . VAL A 1 215 ? 11.339 0.507 -13.196 1.00 96.94 215 VAL A N 1
ATOM 1690 C CA . VAL A 1 215 ? 10.027 0.658 -12.561 1.00 96.94 215 VAL A CA 1
ATOM 1691 C C . VAL A 1 215 ? 10.043 1.875 -11.647 1.00 96.94 215 VAL A C 1
ATOM 1693 O O . VAL A 1 215 ? 11.021 2.107 -10.935 1.00 96.94 215 VAL A O 1
ATOM 1696 N N . GLN A 1 216 ? 8.950 2.630 -11.638 1.00 96.56 216 GLN A N 1
ATOM 1697 C CA . GLN A 1 216 ? 8.738 3.756 -10.734 1.00 96.56 216 GLN A CA 1
ATOM 1698 C C . GLN A 1 216 ? 7.382 3.612 -10.039 1.00 96.56 216 GLN A C 1
ATOM 1700 O O . GLN A 1 216 ? 6.384 3.320 -10.696 1.00 96.56 216 GLN A O 1
ATOM 1705 N N . TYR A 1 217 ? 7.353 3.850 -8.726 1.00 96.19 217 TYR A N 1
ATOM 1706 C CA . TYR A 1 217 ? 6.110 4.161 -8.025 1.00 96.19 217 TYR A CA 1
ATOM 1707 C C . TYR A 1 217 ? 5.800 5.645 -8.191 1.00 96.19 217 TYR A C 1
ATOM 1709 O O . TYR A 1 217 ? 6.684 6.488 -8.040 1.00 96.19 217 TYR A O 1
ATOM 1717 N N . LEU A 1 218 ? 4.547 5.939 -8.503 1.00 94.69 218 LEU A N 1
ATOM 1718 C CA . LEU A 1 218 ? 4.011 7.272 -8.694 1.00 94.69 218 LEU A CA 1
ATOM 1719 C C . LEU A 1 218 ? 2.821 7.450 -7.754 1.00 94.69 218 LEU A C 1
ATOM 1721 O O . LEU A 1 218 ? 1.921 6.608 -7.706 1.00 94.69 218 LEU A O 1
ATOM 1725 N N . PHE A 1 219 ? 2.821 8.544 -7.009 1.00 89.69 219 PHE A N 1
ATOM 1726 C CA . PHE A 1 219 ? 1.784 8.860 -6.032 1.00 89.69 219 PHE A CA 1
ATOM 1727 C C . PHE A 1 219 ? 1.538 10.360 -5.958 1.00 89.69 219 PHE A C 1
ATOM 1729 O O . PHE A 1 219 ? 2.340 11.157 -6.442 1.00 89.69 219 PHE A O 1
ATOM 1736 N N . ASP A 1 220 ? 0.432 10.736 -5.322 1.00 89.31 220 ASP A N 1
ATOM 1737 C CA . ASP A 1 220 ? 0.097 12.132 -5.068 1.00 89.31 220 ASP A CA 1
ATOM 1738 C C . ASP A 1 220 ? 1.243 12.859 -4.338 1.00 89.31 220 ASP A C 1
ATOM 1740 O O . ASP A 1 220 ? 1.788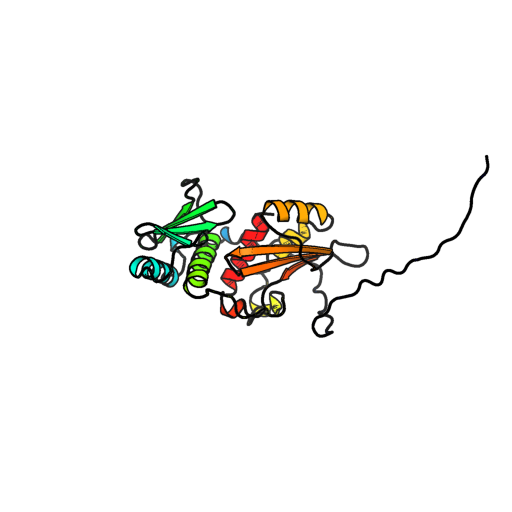 12.369 -3.342 1.00 89.31 220 ASP A O 1
ATOM 1744 N N . ARG A 1 221 ? 1.613 14.054 -4.811 1.00 89.75 221 ARG A N 1
ATOM 1745 C CA . ARG A 1 221 ? 2.723 14.846 -4.254 1.00 89.75 221 ARG A CA 1
ATOM 1746 C C . ARG A 1 221 ? 2.547 15.223 -2.784 1.00 89.75 221 ARG A C 1
ATOM 1748 O O . ARG A 1 221 ? 3.528 15.575 -2.132 1.00 89.75 221 ARG A O 1
ATOM 1755 N N . LYS A 1 222 ? 1.324 15.182 -2.255 1.00 88.44 222 LYS A N 1
ATOM 1756 C CA . LYS A 1 222 ? 1.006 15.467 -0.849 1.00 88.44 222 LYS A CA 1
ATOM 1757 C C . LYS A 1 222 ? 0.860 14.200 -0.011 1.00 88.44 222 LYS A C 1
ATOM 1759 O O . LYS A 1 222 ? 0.424 14.297 1.136 1.00 88.44 222 LYS A O 1
ATOM 1764 N N . LEU A 1 223 ? 1.227 13.026 -0.531 1.00 89.44 223 LEU A N 1
ATOM 1765 C CA . LEU A 1 223 ? 1.137 11.767 0.210 1.00 89.44 223 LEU A CA 1
ATOM 1766 C C . LEU A 1 223 ? 1.916 11.810 1.537 1.00 89.44 223 LEU A C 1
ATOM 1768 O O . LEU A 1 223 ? 1.462 11.248 2.529 1.00 89.44 223 LEU A O 1
ATOM 1772 N N . ASP A 1 224 ? 3.027 12.548 1.601 1.00 91.12 224 ASP A N 1
ATOM 1773 C CA . ASP A 1 224 ? 3.820 12.769 2.822 1.00 91.12 224 ASP A CA 1
ATOM 1774 C C . ASP A 1 224 ? 3.118 13.633 3.887 1.00 91.12 224 ASP A C 1
ATOM 1776 O O . ASP A 1 224 ? 3.607 13.760 5.010 1.00 91.12 224 ASP A O 1
ATOM 1780 N N . LYS A 1 225 ? 1.985 14.261 3.552 1.00 89.12 225 LYS A N 1
ATOM 1781 C CA . LYS A 1 225 ? 1.107 14.950 4.515 1.00 89.12 225 LYS A CA 1
ATOM 1782 C C . LYS A 1 225 ? 0.097 14.008 5.157 1.00 89.12 225 LYS A C 1
ATOM 1784 O O . LYS A 1 225 ? -0.558 14.400 6.117 1.00 89.12 225 LYS A O 1
ATOM 1789 N N . ILE A 1 226 ? -0.013 12.794 4.627 1.00 88.00 226 ILE A N 1
ATOM 1790 C CA . ILE A 1 226 ? -0.958 11.766 5.056 1.00 88.00 226 ILE A CA 1
ATOM 1791 C C . ILE A 1 226 ? -0.202 10.628 5.731 1.00 88.00 226 ILE A C 1
ATOM 1793 O O . ILE A 1 226 ? -0.544 10.226 6.840 1.00 88.00 226 ILE A O 1
ATOM 1797 N N . PHE A 1 227 ? 0.863 10.144 5.094 1.00 92.06 227 PHE A N 1
ATOM 1798 C CA . PHE A 1 227 ? 1.674 9.050 5.603 1.00 92.06 227 PHE A CA 1
ATOM 1799 C C . PHE A 1 227 ? 3.112 9.461 5.863 1.00 92.06 227 PHE A C 1
ATOM 1801 O O . PHE A 1 227 ? 3.735 10.209 5.114 1.00 92.06 227 PHE A O 1
ATOM 1808 N N . GLN A 1 228 ? 3.656 8.890 6.933 1.00 94.44 228 GLN A N 1
ATOM 1809 C CA . GLN A 1 228 ? 5.087 8.914 7.188 1.00 94.44 228 GLN A CA 1
ATOM 1810 C C . GLN A 1 228 ? 5.817 8.094 6.109 1.00 94.44 228 GLN A C 1
ATOM 1812 O O . GLN A 1 228 ? 5.260 7.159 5.530 1.00 94.44 228 GLN A O 1
ATOM 1817 N N . LEU A 1 229 ? 7.071 8.447 5.816 1.00 96.19 229 LEU A N 1
ATOM 1818 C CA . LEU A 1 229 ? 7.822 7.834 4.712 1.00 96.19 229 LEU A CA 1
ATOM 1819 C C . LEU A 1 229 ? 8.058 6.326 4.905 1.00 96.19 229 LEU A C 1
ATOM 1821 O O . LEU A 1 229 ? 8.147 5.592 3.924 1.00 96.19 229 LEU A O 1
ATOM 1825 N N . ASP A 1 230 ? 8.116 5.855 6.150 1.00 94.81 230 ASP A N 1
ATOM 1826 C CA . ASP A 1 230 ? 8.226 4.439 6.503 1.00 94.81 230 ASP A CA 1
ATOM 1827 C C . ASP A 1 230 ? 6.950 3.645 6.192 1.00 94.81 230 ASP A C 1
ATOM 1829 O O . ASP A 1 230 ? 7.049 2.523 5.703 1.00 94.81 230 ASP A O 1
ATOM 1833 N N . VAL A 1 231 ? 5.767 4.238 6.380 1.00 95.50 231 VAL A N 1
ATOM 1834 C CA . VAL A 1 231 ? 4.480 3.673 5.942 1.00 95.50 231 VAL A CA 1
ATOM 1835 C C . VAL A 1 231 ? 4.437 3.565 4.417 1.00 95.50 231 VAL A C 1
ATOM 1837 O O . VAL A 1 231 ? 4.070 2.517 3.887 1.00 95.50 231 VAL A O 1
ATOM 1840 N N . ILE A 1 232 ? 4.844 4.622 3.703 1.00 95.75 232 ILE A N 1
ATOM 1841 C CA . ILE A 1 232 ? 4.911 4.634 2.230 1.00 95.75 232 ILE A CA 1
ATOM 1842 C C . ILE A 1 232 ? 5.863 3.528 1.752 1.00 95.75 232 ILE A C 1
ATOM 1844 O O . ILE A 1 232 ? 5.520 2.718 0.893 1.00 95.75 232 ILE A O 1
ATOM 1848 N N . TRP A 1 233 ? 7.047 3.435 2.352 1.00 95.69 233 TRP A N 1
ATOM 1849 C CA . TRP A 1 233 ? 8.013 2.388 2.035 1.00 95.69 233 TRP A CA 1
ATOM 1850 C C . TRP A 1 233 ? 7.482 0.976 2.319 1.00 95.69 233 TRP A C 1
ATOM 1852 O O . TRP A 1 233 ? 7.579 0.103 1.456 1.00 95.69 233 TRP A O 1
ATOM 1862 N N . ALA A 1 234 ? 6.882 0.757 3.491 1.00 95.06 234 ALA A N 1
ATOM 1863 C CA . ALA A 1 234 ? 6.274 -0.513 3.878 1.00 95.06 234 ALA A CA 1
ATOM 1864 C C . ALA A 1 234 ? 5.181 -0.942 2.888 1.00 95.06 234 ALA A C 1
ATOM 1866 O O . ALA A 1 234 ? 5.201 -2.073 2.405 1.00 95.06 234 ALA A O 1
ATOM 1867 N N . LEU A 1 235 ? 4.283 -0.031 2.505 1.00 94.25 235 LEU A N 1
ATOM 1868 C CA . LEU A 1 235 ? 3.246 -0.307 1.511 1.00 94.25 235 LEU A CA 1
ATOM 1869 C C . LEU A 1 235 ? 3.851 -0.683 0.149 1.00 94.25 235 LEU A C 1
ATOM 1871 O O . LEU A 1 235 ? 3.430 -1.669 -0.455 1.00 94.25 235 LEU A O 1
ATOM 1875 N N . GLY A 1 236 ? 4.885 0.032 -0.305 1.00 94.06 236 GLY A N 1
ATOM 1876 C CA . GLY A 1 236 ? 5.605 -0.305 -1.537 1.00 94.06 236 GLY A CA 1
ATOM 1877 C C . GLY A 1 236 ? 6.222 -1.710 -1.511 1.00 94.06 236 GLY A C 1
ATOM 1878 O O . GLY A 1 236 ? 6.115 -2.450 -2.492 1.00 94.06 236 GLY A O 1
ATOM 1879 N N . ASN A 1 237 ? 6.822 -2.115 -0.386 1.00 93.75 237 ASN A N 1
ATOM 1880 C CA . ASN A 1 237 ? 7.354 -3.473 -0.207 1.00 93.75 237 ASN A CA 1
ATOM 1881 C C . ASN A 1 237 ? 6.244 -4.527 -0.270 1.00 93.75 237 ASN A C 1
ATOM 1883 O O . ASN A 1 237 ? 6.371 -5.525 -0.980 1.00 93.75 237 ASN A O 1
ATOM 1887 N N . LEU A 1 238 ? 5.135 -4.280 0.427 1.00 92.44 238 LEU A N 1
ATOM 1888 C CA . LEU A 1 238 ? 3.985 -5.178 0.484 1.00 92.44 238 LEU A CA 1
ATOM 1889 C C . LEU A 1 238 ? 3.314 -5.356 -0.880 1.00 92.44 238 LEU A C 1
ATOM 1891 O O . LEU A 1 238 ? 2.907 -6.471 -1.218 1.00 92.44 238 LEU A O 1
ATOM 1895 N N . ILE A 1 239 ? 3.217 -4.291 -1.678 1.00 91.69 239 ILE A N 1
ATOM 1896 C CA . ILE A 1 239 ? 2.729 -4.370 -3.058 1.00 91.69 239 ILE A CA 1
ATOM 1897 C C . ILE A 1 239 ? 3.704 -5.194 -3.903 1.00 91.69 239 ILE A C 1
ATOM 1899 O O . ILE A 1 239 ? 3.287 -6.152 -4.556 1.00 91.69 239 ILE A O 1
ATOM 1903 N N . ALA A 1 240 ? 5.003 -4.883 -3.858 1.00 92.50 240 ALA A N 1
ATOM 1904 C CA . ALA A 1 240 ? 6.009 -5.587 -4.652 1.00 92.50 240 ALA A CA 1
ATOM 1905 C C . ALA A 1 240 ? 6.074 -7.091 -4.344 1.00 92.50 240 ALA A C 1
ATOM 1907 O O . ALA A 1 240 ? 6.216 -7.893 -5.266 1.00 92.50 240 ALA A O 1
ATOM 1908 N N . ALA A 1 241 ? 5.922 -7.482 -3.076 1.00 90.62 241 ALA A N 1
ATOM 1909 C CA . ALA A 1 241 ? 5.915 -8.880 -2.645 1.00 90.62 241 ALA A CA 1
ATOM 1910 C C . ALA A 1 241 ? 4.747 -9.698 -3.230 1.00 90.62 241 ALA A C 1
ATOM 1912 O O . ALA A 1 241 ? 4.807 -10.925 -3.274 1.00 90.62 241 ALA A O 1
ATOM 1913 N N . ARG A 1 242 ? 3.680 -9.029 -3.685 1.00 89.56 242 ARG A N 1
ATOM 1914 C CA . ARG A 1 242 ? 2.479 -9.666 -4.244 1.00 89.56 242 ARG A CA 1
ATOM 1915 C C . ARG A 1 242 ? 2.515 -9.795 -5.765 1.00 89.56 242 ARG A C 1
ATOM 1917 O O . ARG A 1 242 ? 1.732 -10.580 -6.316 1.00 89.56 242 ARG A O 1
ATOM 1924 N N . PHE A 1 243 ? 3.408 -9.082 -6.452 1.00 89.19 243 PHE A N 1
ATOM 1925 C CA . PHE A 1 243 ? 3.697 -9.344 -7.866 1.00 89.19 243 PHE A CA 1
ATOM 1926 C C . PHE A 1 243 ? 4.315 -10.732 -8.052 1.00 89.19 243 PHE A C 1
ATOM 1928 O O . PHE A 1 243 ? 4.175 -11.317 -9.148 1.00 89.19 243 PHE A O 1
#

pLDDT: mean 81.01, std 21.38, range [24.78, 97.94]